Protein AF-A0A967CUQ6-F1 (afdb_monomer_lite)

Sequence (267 aa):
LGRLGQHDRALVVLERAARLKPGDAAIAHNKGRTLEALGRADEAERAYDEALAIDHRMLPCLTARAPALPRWQGEEPLSGRLLLYPEQADVESDAARRDTLMLLRGAEGLRARGIDAVLQCAADVADLIDMPTLRRDAPLHGFVAAAPLRSLPHLLGWTLQSLPPPGAPRQTPQPSSRLGWFARTAPPAGKDVVIDPSDVTKCGFVVGDDTAATHVAALLGIPTLLLLPPAADWLWGPARGPSPWYPSLEVIGEEESEKLAAWLGRC

Secondary structure (DSSP, 8-state):
-GGGT-HHHHHHHHHHHHHHSTT-HHHHHHHHHHHHHTT-HHHHHHHHHHHHHH-TTS-TTTTTSS-SSPBP-S-S---SEEEEE--SS-TTSHHHHHHHHHHTTHHHHHHHTT--EEEE--HHHHTT-SS-EE-TTS--TTEEEEEEGGGHHHHHT-BTTBPPPPPPPS--PPP--PEEEESSSPPPTT--EE--GGGGGG-SEEEE-SSHHHHHHHHTT--EEEEE-TT--GGG-S--EE-SS-TTEEEEETT-HHHHHHHHTT-

Radius of gyration: 19.58 Å; chains: 1; bounding box: 60×33×53 Å

Structure (mmCIF, N/CA/C/O backbone):
data_AF-A0A967CUQ6-F1
#
_entry.id   AF-A0A967CUQ6-F1
#
loop_
_atom_site.group_PDB
_atom_site.id
_atom_site.type_symbol
_atom_site.label_atom_id
_atom_site.label_alt_id
_atom_site.label_comp_id
_atom_site.label_asym_id
_atom_site.label_entity_id
_atom_site.label_seq_id
_atom_site.pdbx_PDB_ins_code
_atom_site.Cartn_x
_atom_site.Cartn_y
_atom_site.Cartn_z
_atom_site.occupancy
_atom_site.B_iso_or_equiv
_atom_site.auth_seq_id
_atom_site.auth_comp_id
_atom_site.auth_asym_id
_atom_site.auth_atom_id
_atom_site.pdbx_PDB_model_num
ATOM 1 N N . LEU A 1 1 ? 24.280 -2.840 14.562 1.00 60.78 1 LEU A N 1
ATOM 2 C CA . LEU A 1 1 ? 24.112 -1.387 14.322 1.00 60.78 1 LEU A CA 1
ATOM 3 C C . LEU A 1 1 ? 22.707 -1.075 13.812 1.00 60.78 1 LEU A C 1
ATOM 5 O O . LEU A 1 1 ? 21.979 -0.438 14.553 1.00 60.78 1 LEU A O 1
ATOM 9 N N . GLY A 1 2 ? 22.268 -1.617 12.665 1.00 51.91 2 GLY A N 1
ATOM 10 C CA . GLY A 1 2 ? 20.887 -1.420 12.179 1.00 51.91 2 GLY A CA 1
ATOM 11 C C . GLY A 1 2 ? 19.790 -1.920 13.135 1.00 51.91 2 GLY A C 1
ATOM 12 O O . GLY A 1 2 ? 18.855 -1.192 13.424 1.00 51.91 2 GLY A O 1
ATOM 13 N N . ARG A 1 3 ? 19.955 -3.107 13.744 1.00 47.69 3 ARG A N 1
ATOM 14 C CA . ARG A 1 3 ? 19.040 -3.625 14.792 1.00 47.69 3 ARG A CA 1
ATOM 15 C C . ARG A 1 3 ? 19.083 -2.856 16.125 1.00 47.69 3 ARG A C 1
ATOM 17 O O . ARG A 1 3 ? 18.341 -3.190 17.034 1.00 47.69 3 ARG A O 1
ATOM 24 N N . LEU A 1 4 ? 19.990 -1.886 16.257 1.00 60.16 4 LEU A N 1
ATOM 25 C CA . LEU A 1 4 ? 20.197 -1.086 17.470 1.00 60.16 4 LEU A CA 1
ATOM 26 C C . LEU A 1 4 ? 19.796 0.386 17.259 1.00 60.16 4 LEU A C 1
ATOM 28 O O . LEU A 1 4 ? 20.215 1.234 18.039 1.00 60.16 4 LEU A O 1
ATOM 32 N N . GLY A 1 5 ? 19.084 0.713 16.171 1.00 63.31 5 GLY A N 1
ATOM 33 C CA . GLY A 1 5 ? 18.678 2.089 15.847 1.00 63.31 5 GLY A CA 1
ATOM 34 C C . GLY A 1 5 ? 19.813 3.014 15.382 1.00 63.31 5 GLY A C 1
ATOM 35 O O . GLY A 1 5 ? 19.597 4.192 15.133 1.00 63.31 5 GLY A O 1
ATOM 36 N N . GLN A 1 6 ? 21.047 2.511 15.257 1.00 79.31 6 GLN A N 1
ATOM 37 C CA . GLN A 1 6 ? 22.223 3.314 14.895 1.00 79.31 6 GLN A CA 1
ATOM 38 C C . GLN A 1 6 ? 22.436 3.318 13.379 1.00 79.31 6 GLN A C 1
ATOM 40 O O . GLN A 1 6 ? 23.432 2.779 12.879 1.00 79.31 6 GLN A O 1
ATOM 45 N N . HIS A 1 7 ? 21.471 3.872 12.649 1.00 78.25 7 HIS A N 1
ATOM 46 C CA . HIS A 1 7 ? 21.402 3.767 11.193 1.00 78.25 7 HIS A CA 1
ATOM 47 C C . HIS A 1 7 ? 22.518 4.552 10.479 1.00 78.25 7 HIS A C 1
ATOM 49 O O . HIS A 1 7 ? 23.154 3.994 9.588 1.00 78.25 7 HIS A O 1
ATOM 55 N N . ASP A 1 8 ? 22.894 5.750 10.942 1.00 82.19 8 ASP A N 1
ATOM 56 C CA . ASP A 1 8 ? 24.000 6.523 10.340 1.00 82.19 8 ASP A CA 1
ATOM 57 C C . ASP A 1 8 ? 25.345 5.788 10.416 1.00 82.19 8 ASP A C 1
ATOM 59 O O . ASP A 1 8 ? 26.083 5.665 9.437 1.00 82.19 8 ASP A O 1
ATOM 63 N N . ARG A 1 9 ? 25.658 5.218 11.587 1.00 85.44 9 ARG A N 1
ATOM 64 C CA . ARG A 1 9 ? 26.886 4.428 11.775 1.00 85.44 9 ARG A CA 1
ATOM 65 C C . ARG A 1 9 ? 26.842 3.127 10.983 1.00 85.44 9 ARG A C 1
ATOM 67 O O . ARG A 1 9 ? 27.878 2.689 10.485 1.00 85.44 9 ARG A O 1
ATOM 74 N N . ALA A 1 10 ? 25.670 2.497 10.884 1.00 84.75 10 ALA A N 1
ATOM 75 C CA . ALA A 1 10 ? 25.489 1.307 10.063 1.00 84.75 10 ALA A CA 1
ATOM 76 C C . ALA A 1 10 ? 25.775 1.612 8.587 1.00 84.75 10 ALA A C 1
ATOM 78 O O . ALA A 1 10 ? 26.477 0.829 7.950 1.00 84.75 10 ALA A O 1
ATOM 79 N N . LEU A 1 11 ? 25.320 2.761 8.079 1.00 92.44 11 LEU A N 1
ATOM 80 C CA . LEU A 1 11 ? 25.529 3.157 6.690 1.00 92.44 11 LEU A CA 1
ATOM 81 C C . LEU A 1 11 ? 27.017 3.335 6.374 1.00 92.44 11 LEU A C 1
ATOM 83 O O . LEU A 1 11 ? 27.508 2.730 5.426 1.00 92.44 11 LEU A O 1
ATOM 87 N N . VAL A 1 12 ? 27.761 4.058 7.216 1.00 92.50 12 VAL A N 1
ATOM 88 C CA . VAL A 1 12 ? 29.216 4.246 7.042 1.00 92.50 12 VAL A CA 1
ATOM 89 C C . VAL A 1 12 ? 29.961 2.905 7.010 1.00 92.50 12 VAL A C 1
ATOM 91 O O . VAL A 1 12 ? 30.877 2.701 6.206 1.00 92.50 12 VAL A O 1
ATOM 94 N N . VAL A 1 13 ? 29.572 1.964 7.877 1.00 93.56 13 VAL A N 1
ATOM 95 C CA . VAL A 1 13 ? 30.166 0.619 7.909 1.00 93.56 13 VAL A CA 1
ATOM 96 C C . VAL A 1 13 ? 29.829 -0.159 6.639 1.00 93.56 13 VAL A C 1
ATOM 98 O O . VAL A 1 13 ? 30.721 -0.784 6.066 1.00 93.56 13 VAL A O 1
ATOM 101 N N . LEU A 1 14 ? 28.581 -0.099 6.177 1.00 89.94 14 LEU A N 1
ATOM 102 C CA . LEU A 1 14 ? 28.126 -0.786 4.969 1.00 89.94 14 LEU A CA 1
ATOM 103 C C . LEU A 1 14 ? 28.769 -0.211 3.702 1.00 89.94 14 LEU A C 1
ATOM 105 O O . LEU A 1 14 ? 29.178 -0.980 2.841 1.00 89.94 14 LEU A O 1
ATOM 109 N N . GLU A 1 15 ? 28.970 1.103 3.609 1.00 93.31 15 GLU A N 1
ATOM 110 C CA . GLU A 1 15 ? 29.708 1.729 2.502 1.00 93.31 15 GLU A CA 1
ATOM 111 C C . GLU A 1 15 ? 31.177 1.305 2.473 1.00 93.31 15 GLU A C 1
ATOM 113 O O . GLU A 1 15 ? 31.742 1.038 1.410 1.00 93.31 15 GLU A O 1
ATOM 118 N N . ARG A 1 16 ? 31.819 1.211 3.643 1.00 94.88 16 ARG A N 1
ATOM 119 C CA . ARG A 1 16 ? 33.179 0.672 3.730 1.00 94.88 16 ARG A CA 1
ATOM 120 C C . ARG A 1 16 ? 33.211 -0.804 3.336 1.00 94.88 16 ARG A C 1
ATOM 122 O O . ARG A 1 16 ? 34.127 -1.204 2.625 1.00 94.88 16 ARG A O 1
ATOM 129 N N . ALA A 1 17 ? 32.232 -1.591 3.774 1.00 90.81 17 ALA A N 1
ATOM 130 C CA . ALA A 1 17 ? 32.127 -3.003 3.432 1.00 90.81 17 ALA A CA 1
ATOM 131 C C . ALA A 1 17 ? 31.915 -3.202 1.921 1.00 90.81 17 ALA A C 1
ATOM 133 O O . ALA A 1 17 ? 32.600 -4.030 1.329 1.00 90.81 17 ALA A O 1
ATOM 134 N N . ALA A 1 18 ? 31.074 -2.380 1.285 1.00 90.50 18 ALA A N 1
ATOM 135 C CA . ALA A 1 18 ? 30.830 -2.407 -0.158 1.00 90.50 18 ALA A CA 1
ATOM 136 C C . ALA A 1 18 ? 32.095 -2.083 -0.970 1.00 90.50 18 ALA A C 1
ATOM 138 O O . ALA A 1 18 ? 32.354 -2.715 -1.987 1.00 90.50 18 ALA A O 1
ATOM 139 N N . ARG A 1 19 ? 32.937 -1.154 -0.489 1.00 93.31 19 ARG A N 1
ATOM 140 C CA . ARG A 1 19 ? 34.249 -0.874 -1.106 1.00 93.31 19 ARG A CA 1
ATOM 141 C C . ARG A 1 19 ? 35.237 -2.036 -0.979 1.00 93.31 19 ARG A C 1
ATOM 143 O O . ARG A 1 19 ? 36.058 -2.227 -1.867 1.00 93.31 19 ARG A O 1
ATOM 150 N N . LEU A 1 20 ? 35.196 -2.772 0.132 1.00 92.62 20 LEU A N 1
ATOM 151 C CA . LEU A 1 20 ? 36.112 -3.889 0.395 1.00 92.62 20 LEU A CA 1
ATOM 152 C C . LEU A 1 20 ? 35.684 -5.181 -0.305 1.00 92.62 20 LEU A C 1
ATOM 154 O O . LEU A 1 20 ? 36.537 -5.981 -0.680 1.00 92.62 20 LEU A O 1
ATOM 158 N N . LYS A 1 21 ? 34.376 -5.388 -0.464 1.00 88.62 21 LYS A N 1
ATOM 159 C CA . LYS A 1 21 ? 33.798 -6.552 -1.129 1.00 88.62 21 LYS A CA 1
ATOM 160 C C . LYS A 1 21 ? 32.718 -6.098 -2.121 1.00 88.62 21 LYS A C 1
ATOM 162 O O . LYS A 1 21 ? 31.527 -6.238 -1.832 1.00 88.62 21 LYS A O 1
ATOM 167 N N . PRO A 1 22 ? 33.124 -5.516 -3.264 1.00 84.38 22 PRO A N 1
ATOM 168 C CA . PRO A 1 22 ? 32.182 -5.150 -4.314 1.00 84.38 22 PRO A CA 1
ATOM 169 C C . PRO A 1 22 ? 31.505 -6.413 -4.857 1.00 84.38 22 PRO A C 1
ATOM 171 O O . PRO A 1 22 ? 32.140 -7.465 -4.950 1.00 84.38 22 PRO A O 1
ATOM 174 N N . GLY A 1 23 ? 30.220 -6.324 -5.205 1.00 80.38 23 GLY A N 1
ATOM 175 C CA . GLY A 1 23 ? 29.473 -7.482 -5.704 1.00 80.38 23 GLY A CA 1
ATOM 176 C C . GLY A 1 23 ? 29.004 -8.456 -4.616 1.00 80.38 23 GLY A C 1
ATOM 177 O O . GLY A 1 23 ? 28.768 -9.622 -4.911 1.00 80.38 23 GLY A O 1
ATOM 178 N N . ASP A 1 24 ? 28.882 -8.018 -3.359 1.00 83.69 24 ASP A N 1
ATOM 179 C CA . ASP A 1 24 ? 28.195 -8.783 -2.312 1.00 83.69 24 ASP A CA 1
ATOM 180 C C . ASP A 1 24 ? 26.769 -8.250 -2.129 1.00 83.69 24 ASP A C 1
ATOM 182 O O . ASP A 1 24 ? 26.545 -7.170 -1.570 1.00 83.69 24 ASP A O 1
ATOM 186 N N . ALA A 1 25 ? 25.794 -9.028 -2.595 1.00 80.81 25 ALA A N 1
ATOM 187 C CA . ALA A 1 25 ? 24.394 -8.637 -2.569 1.00 80.81 25 ALA A CA 1
ATOM 188 C C . ALA A 1 25 ? 23.876 -8.403 -1.136 1.00 80.81 25 ALA A C 1
ATOM 190 O O . ALA A 1 25 ? 22.999 -7.562 -0.931 1.00 80.81 25 ALA A O 1
ATOM 191 N N . ALA A 1 26 ? 24.435 -9.067 -0.114 1.00 82.38 26 ALA A N 1
ATOM 192 C CA . ALA A 1 26 ? 23.980 -8.936 1.273 1.00 82.38 26 ALA A CA 1
ATOM 193 C C . ALA A 1 26 ? 24.357 -7.571 1.835 1.00 82.38 26 ALA A C 1
ATOM 195 O O . ALA A 1 26 ? 23.602 -6.978 2.609 1.00 82.38 26 ALA A O 1
ATOM 196 N N . ILE A 1 27 ? 25.515 -7.054 1.431 1.00 88.25 27 ILE A N 1
ATOM 197 C CA . ILE A 1 27 ? 25.965 -5.715 1.800 1.00 88.25 27 ILE A CA 1
ATOM 198 C C . ILE A 1 27 ? 25.052 -4.666 1.160 1.00 88.25 27 ILE A C 1
ATOM 200 O O . ILE A 1 27 ? 24.574 -3.782 1.872 1.00 88.25 27 ILE A O 1
ATOM 204 N N . ALA A 1 28 ? 24.759 -4.797 -0.135 1.00 85.75 28 ALA A N 1
ATOM 205 C CA . ALA A 1 28 ? 23.870 -3.890 -0.861 1.00 85.75 28 ALA A CA 1
ATOM 206 C C . ALA A 1 28 ? 22.437 -3.901 -0.284 1.00 85.75 28 ALA A C 1
ATOM 208 O O . ALA A 1 28 ? 21.897 -2.850 0.058 1.00 85.75 28 ALA A O 1
ATOM 209 N N . HIS A 1 29 ? 21.872 -5.077 -0.002 1.00 80.31 29 HIS A N 1
ATOM 210 C CA . HIS A 1 29 ? 20.553 -5.203 0.628 1.00 80.31 29 HIS A CA 1
ATOM 211 C C . HIS A 1 29 ? 20.513 -4.591 2.041 1.00 80.31 29 HIS A C 1
ATOM 213 O O . HIS A 1 29 ? 19.593 -3.856 2.399 1.00 80.31 29 HIS A O 1
ATOM 219 N N . ASN A 1 30 ? 21.530 -4.851 2.868 1.00 82.81 30 ASN A N 1
ATOM 220 C CA . ASN A 1 30 ? 21.600 -4.270 4.212 1.00 82.81 30 ASN A CA 1
ATOM 221 C C . ASN A 1 30 ? 21.806 -2.747 4.178 1.00 82.81 30 ASN A C 1
ATOM 223 O O . ASN A 1 30 ? 21.348 -2.047 5.088 1.00 82.81 30 ASN A O 1
ATOM 227 N N . LYS A 1 31 ? 22.477 -2.231 3.142 1.00 85.69 31 LYS A N 1
ATOM 228 C CA . LYS A 1 31 ? 22.590 -0.797 2.865 1.00 85.69 31 LYS A CA 1
ATOM 229 C C . LYS A 1 31 ? 21.225 -0.210 2.513 1.00 85.69 31 LYS A C 1
ATOM 231 O O . LYS A 1 31 ? 20.864 0.787 3.134 1.00 85.69 31 LYS A O 1
ATOM 236 N N . GLY A 1 32 ? 20.448 -0.872 1.652 1.00 80.88 32 GLY A N 1
ATOM 237 C CA . GLY A 1 32 ? 19.060 -0.508 1.343 1.00 80.88 32 GLY A CA 1
ATOM 238 C C . GLY A 1 32 ? 18.216 -0.329 2.604 1.00 80.88 32 GLY A C 1
ATOM 239 O O . GLY A 1 32 ? 17.760 0.775 2.895 1.00 80.88 32 GLY A O 1
ATOM 240 N N . ARG A 1 33 ? 18.166 -1.358 3.459 1.00 75.38 33 ARG A N 1
ATOM 241 C CA . ARG A 1 33 ? 17.429 -1.316 4.741 1.00 75.38 33 ARG A CA 1
ATOM 242 C C . ARG A 1 33 ? 17.864 -0.190 5.670 1.00 75.38 33 ARG A C 1
ATOM 244 O O . ARG A 1 33 ? 17.070 0.351 6.434 1.00 75.38 33 ARG A O 1
ATOM 251 N N . THR A 1 34 ? 19.159 0.112 5.673 1.00 81.12 34 THR A N 1
ATOM 252 C CA . THR A 1 34 ? 19.713 1.167 6.524 1.00 81.12 34 THR A CA 1
ATOM 253 C C . THR A 1 34 ? 19.336 2.552 6.001 1.00 81.12 34 THR A C 1
ATOM 255 O O . THR A 1 34 ? 19.056 3.437 6.802 1.00 81.12 34 THR A O 1
ATOM 258 N N . LEU A 1 35 ? 19.301 2.732 4.681 1.00 79.62 35 LEU A N 1
ATOM 259 C CA . LEU A 1 35 ? 18.888 3.973 4.027 1.00 79.62 35 LEU A CA 1
ATOM 260 C C . LEU A 1 35 ? 17.382 4.226 4.172 1.00 79.62 35 LEU A C 1
ATOM 262 O O . LEU A 1 35 ? 17.002 5.366 4.429 1.00 79.62 35 LEU A O 1
ATOM 266 N N . GLU A 1 36 ? 16.541 3.187 4.117 1.00 70.88 36 GLU A N 1
ATOM 267 C CA . GLU A 1 36 ? 15.102 3.301 4.419 1.00 70.88 36 GLU A CA 1
ATOM 268 C C . GLU A 1 36 ? 14.868 3.832 5.832 1.00 70.88 36 GLU A C 1
ATOM 270 O O . GLU A 1 36 ? 14.121 4.787 6.023 1.00 70.88 36 GLU A O 1
ATOM 275 N N . ALA A 1 37 ? 15.567 3.268 6.821 1.00 69.31 37 ALA A N 1
ATOM 276 C CA . ALA A 1 37 ? 15.456 3.699 8.213 1.00 69.31 37 ALA A CA 1
ATOM 277 C C . ALA A 1 37 ? 15.955 5.139 8.453 1.00 69.31 37 ALA A C 1
ATOM 279 O O . ALA A 1 37 ? 15.633 5.741 9.474 1.00 69.31 37 ALA A O 1
ATOM 280 N N . LEU A 1 38 ? 16.732 5.696 7.518 1.00 78.06 38 LEU A N 1
ATOM 281 C CA . LEU A 1 38 ? 17.170 7.096 7.511 1.00 78.06 38 LEU A CA 1
ATOM 282 C C . LEU A 1 38 ? 16.248 8.009 6.682 1.00 78.06 38 LEU A C 1
ATOM 284 O O . LEU A 1 38 ? 16.545 9.192 6.535 1.00 78.06 38 LEU A O 1
ATOM 288 N N . GLY A 1 39 ? 15.165 7.481 6.102 1.00 65.56 39 GLY A N 1
ATOM 289 C CA . GLY A 1 39 ? 14.264 8.225 5.217 1.00 65.56 39 GLY A CA 1
ATOM 290 C C . GLY A 1 39 ? 14.851 8.542 3.835 1.00 65.56 39 GLY A C 1
ATOM 291 O O . GLY A 1 39 ? 14.316 9.384 3.119 1.00 65.56 39 GLY A O 1
ATOM 292 N N . ARG A 1 40 ? 15.950 7.887 3.437 1.00 76.38 40 ARG A N 1
ATOM 293 C CA . ARG A 1 40 ? 16.652 8.097 2.155 1.00 76.38 40 ARG A CA 1
ATOM 294 C C . ARG A 1 40 ? 16.173 7.093 1.105 1.00 76.38 40 ARG A C 1
ATOM 296 O O . ARG A 1 40 ? 16.945 6.258 0.632 1.00 76.38 40 ARG A O 1
ATOM 303 N N . ALA A 1 41 ? 14.889 7.173 0.763 1.00 58.16 41 ALA A N 1
ATOM 304 C CA . ALA A 1 41 ? 14.192 6.182 -0.062 1.00 58.16 41 ALA A CA 1
ATOM 305 C C . ALA A 1 41 ? 14.841 5.954 -1.445 1.00 58.16 41 ALA A C 1
ATOM 307 O O . ALA A 1 41 ? 15.112 4.814 -1.809 1.00 58.16 41 ALA A O 1
ATOM 308 N N . ASP A 1 42 ? 15.204 7.016 -2.174 1.00 61.12 42 ASP A N 1
ATOM 309 C CA . ASP A 1 42 ? 15.820 6.895 -3.512 1.00 61.12 42 ASP A CA 1
ATOM 310 C C . ASP A 1 42 ? 17.177 6.178 -3.509 1.00 61.12 42 ASP A C 1
ATOM 312 O O . ASP A 1 42 ? 17.617 5.591 -4.500 1.00 61.12 42 ASP A O 1
ATOM 316 N N . GLU A 1 43 ? 17.921 6.284 -2.413 1.00 75.19 43 GLU A N 1
ATOM 317 C CA . GLU A 1 43 ? 19.203 5.598 -2.269 1.00 75.19 43 GLU A CA 1
ATOM 318 C C . GLU A 1 43 ? 19.018 4.166 -1.785 1.00 75.19 43 GLU A C 1
ATOM 320 O O . GLU A 1 43 ? 19.804 3.294 -2.159 1.00 75.19 43 GLU A O 1
ATOM 325 N N . ALA A 1 44 ? 17.985 3.924 -0.977 1.00 70.00 44 ALA A N 1
ATOM 326 C CA . ALA A 1 44 ? 17.626 2.586 -0.551 1.00 70.00 44 ALA A CA 1
ATOM 327 C C . ALA A 1 44 ? 17.235 1.707 -1.740 1.00 70.00 44 ALA A C 1
ATOM 329 O O . ALA A 1 44 ? 17.788 0.619 -1.889 1.00 70.00 44 ALA A O 1
ATOM 330 N N . GLU A 1 45 ? 16.368 2.219 -2.616 1.00 66.44 45 GLU A N 1
ATOM 331 C CA . GLU A 1 45 ? 15.898 1.501 -3.803 1.00 66.44 45 GLU A CA 1
ATOM 332 C C . GLU A 1 45 ? 17.062 1.125 -4.724 1.00 66.44 45 GLU A C 1
ATOM 334 O O . GLU A 1 45 ? 17.216 -0.031 -5.107 1.00 66.44 45 GLU A O 1
ATOM 339 N N . ARG A 1 46 ? 17.985 2.063 -4.973 1.00 76.50 46 ARG A N 1
ATOM 340 C CA . ARG A 1 46 ? 19.206 1.782 -5.747 1.00 76.50 46 ARG A CA 1
ATOM 341 C C . ARG A 1 46 ? 20.079 0.699 -5.114 1.00 76.50 46 ARG A C 1
ATOM 343 O O . ARG A 1 46 ? 20.678 -0.096 -5.832 1.00 76.50 46 ARG A O 1
ATOM 350 N N . ALA A 1 47 ? 20.170 0.659 -3.786 1.00 78.69 47 ALA A N 1
ATOM 351 C CA . ALA A 1 47 ? 20.942 -0.362 -3.084 1.00 78.69 47 ALA A CA 1
ATOM 352 C C . ALA A 1 47 ? 20.256 -1.741 -3.124 1.00 78.69 47 ALA A C 1
ATOM 354 O O . ALA A 1 47 ? 20.936 -2.766 -3.195 1.00 78.69 47 ALA A O 1
ATOM 355 N N . TYR A 1 48 ? 18.923 -1.788 -3.123 1.00 69.06 48 TYR A N 1
ATOM 356 C CA . TYR A 1 48 ? 18.181 -3.025 -3.362 1.00 69.06 48 TYR A CA 1
ATOM 357 C C . TYR A 1 48 ? 18.302 -3.509 -4.807 1.00 69.06 48 TYR A C 1
ATOM 359 O O . TYR A 1 48 ? 18.504 -4.704 -5.027 1.00 69.06 48 TYR A O 1
ATOM 367 N N . ASP A 1 49 ? 18.275 -2.600 -5.777 1.00 70.56 49 ASP A N 1
ATOM 368 C CA . ASP A 1 49 ? 18.507 -2.909 -7.189 1.00 70.56 49 ASP A CA 1
ATOM 369 C C . ASP A 1 49 ? 19.905 -3.466 -7.429 1.00 70.56 49 ASP A C 1
ATOM 371 O O . ASP A 1 49 ? 20.061 -4.468 -8.126 1.00 70.56 49 ASP A O 1
ATOM 375 N N . GLU A 1 50 ? 20.915 -2.869 -6.798 1.00 77.75 50 GLU A N 1
ATOM 376 C CA . GLU A 1 50 ? 22.281 -3.385 -6.806 1.00 77.75 50 GLU A CA 1
ATOM 377 C C . GLU A 1 50 ? 22.330 -4.809 -6.227 1.00 77.75 50 GLU A C 1
ATOM 379 O O . GLU A 1 50 ? 22.914 -5.705 -6.837 1.00 77.75 50 GLU A O 1
ATOM 384 N N . ALA A 1 51 ? 21.663 -5.057 -5.094 1.00 77.00 51 ALA A N 1
ATOM 385 C CA . ALA A 1 51 ? 21.605 -6.387 -4.489 1.00 77.00 51 ALA A CA 1
ATOM 386 C C . ALA A 1 51 ? 20.958 -7.428 -5.418 1.00 77.00 51 ALA A C 1
ATOM 388 O O . ALA A 1 51 ? 21.485 -8.532 -5.571 1.00 77.00 51 ALA A O 1
ATOM 389 N N . LEU A 1 52 ? 19.848 -7.064 -6.063 1.00 65.06 52 LEU A N 1
ATOM 390 C CA . LEU A 1 52 ? 19.126 -7.905 -7.019 1.00 65.06 52 LEU A CA 1
ATOM 391 C C . LEU A 1 52 ? 19.939 -8.180 -8.291 1.00 65.06 52 LEU A C 1
ATOM 393 O O . LEU A 1 52 ? 19.899 -9.297 -8.807 1.00 65.06 52 LEU A O 1
ATOM 397 N N . ALA A 1 53 ? 20.681 -7.188 -8.787 1.00 71.44 53 ALA A N 1
ATOM 398 C CA . ALA A 1 53 ? 21.538 -7.330 -9.961 1.00 71.44 53 ALA A CA 1
ATOM 399 C C . ALA A 1 53 ? 22.737 -8.257 -9.701 1.00 71.44 53 ALA A C 1
ATOM 401 O O . ALA A 1 53 ? 23.158 -8.987 -10.597 1.00 71.44 53 ALA A O 1
ATOM 402 N N . ILE A 1 54 ? 23.276 -8.238 -8.478 1.00 75.62 54 ILE A N 1
ATOM 403 C CA . ILE A 1 54 ? 24.411 -9.071 -8.064 1.00 75.62 54 ILE A CA 1
ATOM 404 C C . ILE A 1 54 ? 23.985 -10.525 -7.850 1.00 75.62 54 ILE A C 1
ATOM 406 O O . ILE A 1 54 ? 24.616 -11.442 -8.377 1.00 75.62 54 ILE A O 1
ATOM 410 N N . ASP A 1 55 ? 22.940 -10.751 -7.056 1.00 67.50 55 ASP A N 1
ATOM 411 C CA . ASP A 1 55 ? 22.439 -12.093 -6.785 1.00 67.50 55 ASP A CA 1
ATOM 412 C C . ASP A 1 55 ? 20.911 -12.104 -6.739 1.00 67.50 55 ASP A C 1
ATOM 414 O O . ASP A 1 55 ? 20.270 -11.931 -5.699 1.00 67.50 55 ASP A O 1
ATOM 418 N N . HIS A 1 56 ? 20.336 -12.418 -7.898 1.00 58.69 56 HIS A N 1
ATOM 419 C CA . HIS A 1 56 ? 18.911 -12.669 -8.084 1.00 58.69 56 HIS A CA 1
ATOM 420 C C . HIS A 1 56 ? 18.352 -13.790 -7.180 1.00 58.69 56 HIS A C 1
ATOM 422 O O . HIS A 1 56 ? 17.143 -13.967 -7.110 1.00 58.69 56 HIS A O 1
ATOM 428 N N . ARG A 1 57 ? 19.169 -14.589 -6.483 1.00 48.97 57 ARG A N 1
ATOM 429 C CA . ARG A 1 57 ? 18.718 -15.664 -5.575 1.00 48.97 57 ARG A CA 1
ATOM 430 C C . ARG A 1 57 ? 18.802 -15.294 -4.101 1.00 48.97 57 ARG A C 1
ATOM 432 O O . ARG A 1 57 ? 18.222 -15.996 -3.275 1.00 48.97 57 ARG A O 1
ATOM 439 N N . MET A 1 58 ? 19.480 -14.202 -3.755 1.00 54.56 58 MET A N 1
ATOM 440 C CA . MET A 1 58 ? 19.760 -13.840 -2.362 1.00 54.56 58 MET A CA 1
ATOM 441 C C . MET A 1 58 ? 18.526 -13.343 -1.584 1.00 54.56 58 MET A C 1
ATOM 443 O O . MET A 1 58 ? 18.566 -13.157 -0.368 1.00 54.56 58 MET A O 1
ATOM 447 N N . LEU A 1 59 ? 17.401 -13.199 -2.281 1.00 52.94 59 LEU A N 1
ATOM 448 C CA . LEU A 1 59 ? 16.066 -12.968 -1.747 1.00 52.94 59 LEU A CA 1
ATOM 449 C C . LEU A 1 59 ? 15.162 -14.143 -2.145 1.00 52.94 59 LEU A C 1
ATOM 451 O O . LEU A 1 59 ? 14.343 -13.978 -3.050 1.00 52.94 59 LEU A O 1
ATOM 455 N N . PRO A 1 60 ? 15.257 -15.328 -1.513 1.00 43.16 60 PRO A N 1
ATOM 456 C CA . PRO A 1 60 ? 14.474 -16.496 -1.932 1.00 43.16 60 PRO A CA 1
ATOM 457 C C . PRO A 1 60 ? 12.953 -16.244 -2.008 1.00 43.16 60 PRO A C 1
ATOM 459 O O . PRO A 1 60 ? 12.243 -16.969 -2.696 1.00 43.16 60 PRO A O 1
ATOM 462 N N . CYS A 1 61 ? 12.450 -15.193 -1.346 1.00 42.44 61 CYS A N 1
ATOM 463 C CA . CYS A 1 61 ? 11.047 -14.781 -1.373 1.00 42.44 61 CYS A CA 1
ATOM 464 C C . CYS A 1 61 ? 1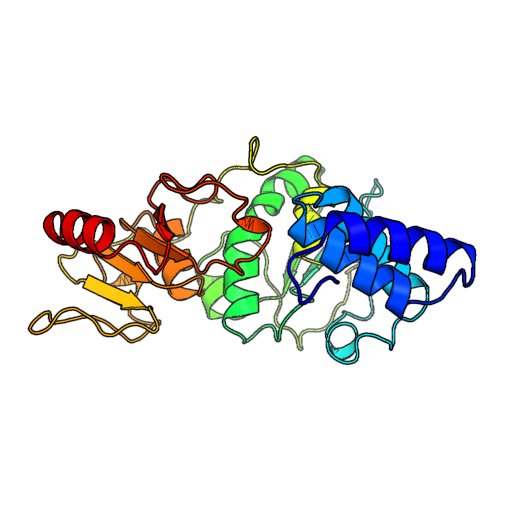0.684 -13.753 -2.466 1.00 42.44 61 CYS A C 1
ATOM 466 O O . CYS A 1 61 ? 9.524 -13.732 -2.871 1.00 42.44 61 CYS A O 1
ATOM 468 N N . LEU A 1 62 ? 11.617 -12.904 -2.931 1.00 46.66 62 LEU A N 1
ATOM 469 C CA . LEU A 1 62 ? 11.305 -11.822 -3.888 1.00 46.66 62 LEU A CA 1
ATOM 470 C C . LEU A 1 62 ? 11.407 -12.295 -5.345 1.00 46.66 62 LEU A C 1
ATOM 472 O O . LEU A 1 62 ? 10.543 -11.975 -6.157 1.00 46.66 62 LEU A O 1
ATOM 476 N N . THR A 1 63 ? 12.397 -13.122 -5.697 1.00 46.88 63 THR A N 1
ATOM 477 C CA . THR A 1 63 ? 12.563 -13.591 -7.089 1.00 46.88 63 THR A CA 1
ATOM 478 C C . THR A 1 63 ? 11.724 -14.805 -7.457 1.00 46.88 63 THR A C 1
ATOM 480 O O . THR A 1 63 ? 11.382 -14.956 -8.624 1.00 46.88 63 THR A O 1
ATOM 483 N N . ALA A 1 64 ? 11.257 -15.598 -6.486 1.00 50.12 64 ALA A N 1
ATOM 484 C CA . ALA A 1 64 ? 10.202 -16.592 -6.726 1.00 50.12 64 ALA A CA 1
ATOM 485 C C . ALA A 1 64 ? 8.853 -15.952 -7.128 1.00 50.12 64 ALA A C 1
ATOM 487 O O . ALA A 1 64 ? 7.933 -16.641 -7.574 1.00 50.12 64 ALA A O 1
ATOM 488 N N . ARG A 1 65 ? 8.715 -14.636 -6.929 1.00 59.91 65 ARG A N 1
ATOM 489 C CA . ARG A 1 65 ? 7.519 -13.850 -7.252 1.00 59.91 65 ARG A CA 1
ATOM 490 C C . ARG A 1 65 ? 7.728 -12.902 -8.427 1.00 59.91 65 ARG A C 1
ATOM 492 O O . ARG A 1 65 ? 6.748 -12.369 -8.935 1.00 59.91 65 ARG A O 1
ATOM 499 N N . ALA A 1 66 ? 8.971 -12.720 -8.873 1.00 74.06 66 ALA A N 1
ATOM 500 C CA . ALA A 1 66 ? 9.260 -11.908 -10.039 1.00 74.06 66 ALA A CA 1
ATOM 501 C C . ALA A 1 66 ? 8.733 -12.605 -11.307 1.00 74.06 66 ALA A C 1
ATOM 503 O O . ALA A 1 66 ? 8.962 -13.805 -11.494 1.00 74.06 66 ALA A O 1
ATOM 504 N N . PRO A 1 67 ? 8.031 -11.880 -12.189 1.00 82.75 67 PRO A N 1
ATOM 505 C CA . PRO A 1 67 ? 7.622 -12.413 -13.475 1.00 82.75 67 PRO A CA 1
ATOM 506 C C . PRO A 1 67 ? 8.856 -12.696 -14.338 1.00 82.75 67 PRO A C 1
ATOM 508 O O . PRO A 1 67 ? 9.874 -12.012 -14.240 1.00 82.75 67 PRO A O 1
ATOM 511 N N . ALA A 1 68 ? 8.751 -13.678 -15.232 1.00 84.81 68 ALA A N 1
ATOM 512 C CA . ALA A 1 68 ? 9.785 -13.978 -16.221 1.00 84.81 68 ALA A CA 1
ATOM 513 C C . ALA A 1 68 ? 9.778 -12.942 -17.366 1.00 84.81 68 ALA A C 1
ATOM 515 O O . ALA A 1 68 ? 9.542 -13.277 -18.525 1.00 84.81 68 ALA A O 1
ATOM 516 N N . LEU A 1 69 ? 9.987 -11.672 -17.021 1.00 87.31 69 LEU A N 1
ATOM 517 C CA . LEU A 1 69 ? 10.018 -10.518 -17.916 1.00 87.31 69 LEU A CA 1
ATOM 518 C C . LEU A 1 69 ? 11.245 -9.651 -17.595 1.00 87.31 69 LEU A C 1
ATOM 520 O O . LEU A 1 69 ? 11.675 -9.615 -16.439 1.00 87.31 69 LEU A O 1
ATOM 524 N N . PRO A 1 70 ? 11.808 -8.929 -18.581 1.00 90.88 70 PRO A N 1
ATOM 525 C CA . PRO A 1 70 ? 12.805 -7.897 -18.315 1.00 90.88 70 PRO A CA 1
ATOM 526 C C . PRO A 1 70 ? 12.281 -6.869 -17.307 1.00 90.88 70 PRO A C 1
ATOM 528 O O . PRO A 1 70 ? 11.102 -6.517 -17.341 1.00 90.88 70 PRO A O 1
ATOM 531 N N . ARG A 1 71 ? 13.147 -6.369 -16.422 1.00 89.94 71 ARG A N 1
ATOM 532 C CA . ARG A 1 71 ? 12.770 -5.305 -15.487 1.00 89.94 71 ARG A CA 1
ATOM 533 C C . ARG A 1 71 ? 12.798 -3.956 -16.200 1.00 89.94 71 ARG A C 1
ATOM 535 O O . ARG A 1 71 ? 13.828 -3.602 -16.763 1.00 89.94 71 ARG A O 1
ATOM 542 N N . TRP A 1 72 ? 11.693 -3.224 -16.135 1.00 93.12 72 TRP A N 1
ATOM 543 C CA . TRP A 1 72 ? 11.607 -1.845 -16.603 1.00 93.12 72 TRP A CA 1
ATOM 544 C C . TRP A 1 72 ? 12.175 -0.903 -15.545 1.00 93.12 72 TRP A C 1
ATOM 546 O O . TRP A 1 72 ? 11.747 -0.953 -14.391 1.00 93.12 72 TRP A O 1
ATOM 556 N N . GLN A 1 73 ? 13.113 -0.047 -15.942 1.00 89.56 73 GLN A N 1
ATOM 557 C CA . GLN A 1 73 ? 13.824 0.889 -15.066 1.00 89.56 73 GLN A CA 1
ATOM 558 C C . GLN A 1 73 ? 13.532 2.354 -15.424 1.00 89.56 73 GLN A C 1
ATOM 560 O O . GLN A 1 73 ? 14.283 3.255 -15.053 1.00 89.56 73 GLN A O 1
ATOM 565 N N . GLY A 1 74 ? 12.410 2.610 -16.103 1.00 90.31 74 GLY A N 1
ATOM 566 C CA . GLY A 1 74 ? 11.986 3.959 -16.479 1.00 90.31 74 GLY A CA 1
ATOM 567 C C . GLY A 1 74 ? 12.408 4.367 -17.888 1.00 90.31 74 GLY A C 1
ATOM 568 O O . GLY A 1 74 ? 12.164 5.505 -18.281 1.00 90.31 74 GLY A O 1
ATOM 569 N N . GLU A 1 75 ? 13.043 3.473 -18.650 1.00 89.38 75 GLU A N 1
ATOM 570 C CA . GLU A 1 75 ? 13.439 3.741 -20.027 1.00 89.38 75 GLU A CA 1
ATOM 571 C C . GLU A 1 75 ? 12.232 3.959 -20.953 1.00 89.38 75 GLU A C 1
ATOM 573 O O . GLU A 1 75 ? 11.225 3.248 -20.893 1.00 89.38 75 GLU A O 1
ATOM 578 N N . GLU A 1 76 ? 12.361 4.941 -21.845 1.00 83.81 76 GLU A N 1
ATOM 579 C CA . GLU A 1 76 ? 11.373 5.291 -22.864 1.00 83.81 76 GLU A CA 1
ATOM 580 C C . GLU A 1 76 ? 12.050 5.347 -24.249 1.00 83.81 76 GLU A C 1
ATOM 582 O O . GLU A 1 76 ? 13.215 5.750 -24.343 1.00 83.81 76 GLU A O 1
ATOM 587 N N . PRO A 1 77 ? 11.353 4.969 -25.340 1.00 86.38 77 PRO A N 1
ATOM 588 C CA . PRO A 1 77 ? 9.953 4.537 -25.393 1.00 86.38 77 PRO A CA 1
ATOM 589 C C . PRO A 1 77 ? 9.760 3.050 -25.041 1.00 86.38 77 PRO A C 1
ATOM 591 O O . PRO A 1 77 ? 10.557 2.199 -25.434 1.00 86.38 77 PRO A O 1
ATOM 594 N N . LEU A 1 78 ? 8.643 2.715 -24.386 1.00 89.31 78 LEU A N 1
ATOM 595 C CA . LEU A 1 78 ? 8.236 1.326 -24.150 1.00 89.31 78 LEU A CA 1
ATOM 596 C C . LEU A 1 78 ? 7.275 0.856 -25.254 1.00 89.31 78 LEU A C 1
ATOM 598 O O . LEU A 1 78 ? 6.140 1.312 -25.342 1.00 89.31 78 LEU A O 1
ATOM 602 N N . SER A 1 79 ? 7.723 -0.066 -26.108 1.00 85.62 79 SER A N 1
ATOM 603 C CA . SER A 1 79 ? 6.941 -0.560 -27.258 1.00 85.62 79 SER A CA 1
ATOM 604 C C . SER A 1 79 ? 6.154 -1.836 -26.928 1.00 85.62 79 SER A C 1
ATOM 606 O O . SER A 1 79 ? 6.359 -2.879 -27.546 1.00 85.62 79 SER A O 1
ATOM 608 N N . GLY A 1 80 ? 5.280 -1.777 -25.922 1.00 89.44 80 GLY A N 1
ATOM 609 C CA . GLY A 1 80 ? 4.429 -2.898 -25.512 1.00 89.44 80 GLY A CA 1
ATOM 610 C C . GLY A 1 80 ? 3.876 -2.741 -24.098 1.00 89.44 80 GLY A C 1
ATOM 611 O O . GLY A 1 80 ? 4.004 -1.677 -23.494 1.00 89.44 80 GLY A O 1
ATOM 612 N N . ARG A 1 81 ? 3.269 -3.810 -23.565 1.00 95.88 81 ARG A N 1
ATOM 613 C CA . ARG A 1 81 ? 2.649 -3.769 -22.235 1.00 95.88 81 ARG A CA 1
ATOM 614 C C . ARG A 1 81 ? 3.666 -3.898 -21.111 1.00 95.88 81 ARG A C 1
ATOM 616 O O . ARG A 1 81 ? 4.557 -4.752 -21.171 1.00 95.88 81 ARG A O 1
ATOM 623 N N . LEU A 1 82 ? 3.471 -3.101 -20.067 1.00 97.19 82 LEU A N 1
ATOM 624 C CA . LEU A 1 82 ? 4.208 -3.169 -18.811 1.00 97.19 82 LEU A CA 1
ATOM 625 C C . LEU A 1 82 ? 3.397 -3.942 -17.771 1.00 97.19 82 LEU A C 1
ATOM 627 O O . LEU A 1 82 ? 2.234 -3.624 -17.528 1.00 97.19 82 LEU A O 1
ATOM 631 N N . LEU A 1 83 ? 4.006 -4.932 -17.124 1.00 96.38 83 LEU A N 1
ATOM 632 C CA . LEU A 1 83 ? 3.399 -5.598 -15.973 1.00 96.38 83 LEU A CA 1
ATOM 633 C C . LEU A 1 83 ? 3.824 -4.899 -14.679 1.00 96.38 83 LEU A C 1
ATOM 635 O O . LEU A 1 83 ? 5.009 -4.862 -14.368 1.00 96.38 83 LEU A O 1
ATOM 639 N N . LEU A 1 84 ? 2.880 -4.403 -13.889 1.00 95.06 84 LEU A N 1
ATOM 640 C CA . LEU A 1 84 ? 3.134 -3.997 -12.506 1.00 95.06 84 LEU A CA 1
ATOM 641 C C . LEU A 1 84 ? 2.889 -5.197 -11.594 1.00 95.06 84 LEU A C 1
ATOM 643 O O . LEU A 1 84 ? 1.883 -5.883 -11.770 1.00 95.06 84 LEU A O 1
ATOM 647 N N . TYR A 1 85 ? 3.763 -5.468 -10.628 1.00 92.19 85 TYR A N 1
ATOM 648 C CA . TYR A 1 85 ? 3.579 -6.607 -9.723 1.00 92.19 85 TYR A CA 1
ATOM 649 C C . TYR A 1 85 ? 4.050 -6.308 -8.291 1.00 92.19 85 TYR A C 1
ATOM 651 O O . TYR A 1 85 ? 5.029 -5.581 -8.115 1.00 92.19 85 TYR A O 1
ATOM 659 N N . PRO A 1 86 ? 3.380 -6.859 -7.259 1.00 88.50 86 PRO A N 1
ATOM 660 C CA . PRO A 1 86 ? 3.838 -6.772 -5.878 1.00 88.50 86 PRO A CA 1
ATOM 661 C C . PRO A 1 86 ? 4.992 -7.749 -5.656 1.00 88.50 86 PRO A C 1
ATOM 663 O O . PRO A 1 86 ? 4.807 -8.965 -5.618 1.00 88.50 86 PRO A O 1
ATOM 666 N N . GLU A 1 87 ? 6.201 -7.228 -5.499 1.00 84.38 87 GLU A N 1
ATOM 667 C CA . GLU A 1 87 ? 7.399 -8.050 -5.361 1.00 84.38 87 GLU A CA 1
ATOM 668 C C . GLU A 1 87 ? 7.637 -8.527 -3.918 1.00 84.38 87 GLU A C 1
ATOM 670 O O . GLU A 1 87 ? 8.153 -9.627 -3.714 1.00 84.38 87 GLU A O 1
ATOM 675 N N . GLN A 1 88 ? 7.213 -7.747 -2.913 1.00 73.19 88 GLN A N 1
ATOM 676 C CA . GLN A 1 88 ? 7.515 -8.000 -1.492 1.00 73.19 88 GLN A CA 1
ATOM 677 C C . GLN A 1 88 ? 6.772 -9.192 -0.888 1.00 73.19 88 GLN A C 1
ATOM 679 O O . GLN A 1 88 ? 7.282 -9.893 -0.008 1.00 73.19 88 GLN A O 1
ATOM 684 N N . ALA A 1 89 ? 5.549 -9.436 -1.345 1.00 71.94 89 ALA A N 1
ATOM 685 C CA . ALA A 1 89 ? 4.626 -10.354 -0.700 1.00 71.94 89 ALA A CA 1
ATOM 686 C C . ALA A 1 89 ? 3.870 -11.192 -1.733 1.00 71.94 89 ALA A C 1
ATOM 688 O O . ALA A 1 89 ? 3.914 -10.924 -2.930 1.00 71.94 89 ALA A O 1
ATOM 689 N N . ASP A 1 90 ? 3.218 -12.262 -1.279 1.00 77.44 90 ASP A N 1
ATOM 690 C CA . ASP A 1 90 ? 2.343 -13.022 -2.168 1.00 77.44 90 ASP A CA 1
ATOM 691 C C . ASP A 1 90 ? 1.215 -12.109 -2.659 1.00 77.44 90 ASP A C 1
ATOM 693 O O . ASP A 1 90 ? 0.707 -11.324 -1.862 1.00 77.44 90 ASP A O 1
ATOM 697 N N . VAL A 1 91 ? 0.820 -12.196 -3.931 1.00 80.00 91 VAL A N 1
ATOM 698 C CA . VAL A 1 91 ? -0.237 -11.338 -4.496 1.00 80.00 91 VAL A CA 1
ATOM 699 C C . VAL A 1 91 ? -1.540 -11.422 -3.689 1.00 80.00 91 VAL A C 1
ATOM 701 O O . VAL A 1 91 ? -2.259 -10.434 -3.578 1.00 80.00 91 VAL A O 1
ATOM 704 N N . GLU A 1 92 ? -1.796 -12.579 -3.067 1.00 82.06 92 GLU A N 1
ATOM 705 C CA . GLU A 1 92 ? -2.960 -12.847 -2.222 1.00 82.06 92 GLU A CA 1
ATOM 706 C C . GLU A 1 92 ? -2.723 -12.526 -0.740 1.00 82.06 92 GLU A C 1
ATOM 708 O O . GLU A 1 92 ? -3.535 -12.884 0.112 1.00 82.06 92 GLU A O 1
ATOM 713 N N . SER A 1 93 ? -1.638 -11.846 -0.385 1.00 83.44 93 SER A N 1
ATOM 714 C CA . SER A 1 93 ? -1.383 -11.408 0.989 1.00 83.44 93 SER A CA 1
ATOM 715 C C . SER A 1 93 ? -1.955 -10.017 1.267 1.00 83.44 93 SER A C 1
ATOM 717 O O . SER A 1 93 ? -2.112 -9.196 0.365 1.00 83.44 93 SER A O 1
ATOM 719 N N . ASP A 1 94 ? -2.232 -9.729 2.538 1.00 85.31 94 ASP A N 1
ATOM 720 C CA . ASP A 1 94 ? -2.662 -8.398 2.983 1.00 85.31 94 ASP A CA 1
ATOM 721 C C . ASP A 1 94 ? -1.631 -7.308 2.627 1.00 85.31 94 ASP A C 1
ATOM 723 O O . ASP A 1 94 ? -1.985 -6.267 2.077 1.00 85.31 94 ASP A O 1
ATOM 727 N N . ALA A 1 95 ? -0.339 -7.597 2.815 1.00 84.38 95 ALA A N 1
ATOM 728 C CA . ALA A 1 95 ? 0.745 -6.669 2.496 1.00 84.38 95 ALA A CA 1
ATOM 729 C C . ALA A 1 95 ? 0.790 -6.293 1.003 1.00 84.38 95 ALA A C 1
ATOM 731 O O . ALA A 1 95 ? 0.952 -5.120 0.674 1.00 84.38 95 ALA A O 1
ATOM 732 N N . ALA A 1 96 ? 0.599 -7.258 0.094 1.00 87.25 96 ALA A N 1
ATOM 733 C CA . ALA A 1 96 ? 0.558 -6.976 -1.342 1.00 87.25 96 ALA A CA 1
ATOM 734 C C . ALA A 1 96 ? -0.658 -6.124 -1.727 1.00 87.25 96 ALA A C 1
ATOM 736 O O . ALA A 1 96 ? -0.531 -5.202 -2.535 1.00 87.25 96 ALA A O 1
ATOM 737 N N . ARG A 1 97 ? -1.829 -6.400 -1.138 1.00 92.56 97 ARG A N 1
ATOM 738 C CA . ARG A 1 97 ? -3.040 -5.594 -1.356 1.00 92.56 97 ARG A CA 1
ATOM 739 C C . ARG A 1 97 ? -2.840 -4.159 -0.887 1.00 92.56 97 ARG A C 1
ATOM 741 O O . ARG A 1 97 ? -3.104 -3.233 -1.647 1.00 92.56 97 ARG A O 1
ATOM 748 N N . ARG A 1 98 ? -2.320 -3.979 0.328 1.00 92.56 98 ARG A N 1
ATOM 749 C CA . ARG A 1 98 ? -1.977 -2.669 0.889 1.00 92.56 98 ARG A CA 1
ATOM 750 C C . ARG A 1 98 ? -1.027 -1.900 -0.029 1.00 92.56 98 ARG A C 1
ATOM 752 O O . ARG A 1 98 ? -1.350 -0.787 -0.438 1.00 92.56 98 ARG A O 1
ATOM 759 N N . ASP A 1 99 ? 0.108 -2.500 -0.385 1.00 90.94 99 ASP A N 1
ATOM 760 C CA . ASP A 1 99 ? 1.114 -1.866 -1.244 1.00 90.94 99 ASP A CA 1
ATOM 761 C C . ASP A 1 99 ? 0.507 -1.458 -2.591 1.00 90.94 99 ASP A C 1
ATOM 763 O O . ASP A 1 99 ? 0.724 -0.345 -3.067 1.00 90.94 99 AS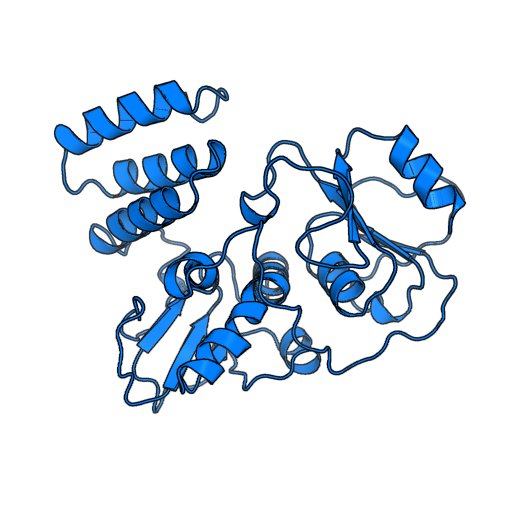P A O 1
ATOM 767 N N . THR A 1 100 ? -0.331 -2.322 -3.168 1.00 92.25 100 THR A N 1
ATOM 768 C CA . THR A 1 100 ? -1.065 -2.030 -4.403 1.00 92.25 100 THR A CA 1
ATOM 769 C C . THR A 1 100 ? -1.960 -0.800 -4.247 1.00 92.25 100 THR A C 1
ATOM 771 O O . THR A 1 100 ? -1.877 0.120 -5.057 1.00 92.25 100 THR A O 1
ATOM 774 N N . LEU A 1 101 ? -2.772 -0.731 -3.190 1.00 91.81 101 LEU A N 1
ATOM 775 C CA . LEU A 1 101 ? -3.682 0.395 -2.935 1.00 91.81 101 LEU A CA 1
ATOM 776 C C . LEU A 1 101 ? -2.944 1.725 -2.709 1.00 91.81 101 LEU A C 1
ATOM 778 O O . LEU A 1 101 ? -3.492 2.790 -3.001 1.00 91.81 101 LEU A O 1
ATOM 782 N N . MET A 1 102 ? -1.720 1.687 -2.182 1.00 92.25 102 MET A N 1
ATOM 783 C CA . MET A 1 102 ? -0.889 2.882 -2.007 1.00 92.25 102 MET A CA 1
ATOM 784 C C . MET A 1 102 ? -0.219 3.310 -3.316 1.00 92.25 102 MET A C 1
ATOM 786 O O . MET A 1 102 ? -0.264 4.483 -3.689 1.00 92.25 102 MET A O 1
ATOM 790 N N . LEU A 1 103 ? 0.404 2.363 -4.019 1.00 91.75 103 LEU A N 1
ATOM 791 C CA . LEU A 1 103 ? 1.381 2.644 -5.075 1.00 91.75 103 LEU A CA 1
ATOM 792 C C . LEU A 1 103 ? 0.767 2.720 -6.474 1.00 91.75 103 LEU A C 1
ATOM 794 O O . LEU A 1 103 ? 1.348 3.338 -7.367 1.00 91.75 103 LEU A O 1
ATOM 798 N N . LEU A 1 104 ? -0.448 2.193 -6.657 1.00 87.56 104 LEU A N 1
ATOM 799 C CA . LEU A 1 104 ? -1.190 2.271 -7.918 1.00 87.56 104 LEU A CA 1
ATOM 800 C C . LEU A 1 104 ? -1.468 3.708 -8.380 1.00 87.56 104 LEU A C 1
ATOM 802 O O . LEU A 1 104 ? -1.768 3.935 -9.545 1.00 87.56 104 LEU A O 1
ATOM 806 N N . ARG A 1 105 ? -1.307 4.708 -7.515 1.00 87.94 105 ARG A N 1
ATOM 807 C CA . ARG A 1 105 ? -1.377 6.133 -7.884 1.00 87.94 105 ARG A CA 1
ATOM 808 C C . ARG A 1 105 ? -0.390 6.521 -8.984 1.00 87.94 105 ARG A C 1
ATOM 810 O O . ARG A 1 105 ? -0.661 7.429 -9.763 1.00 87.94 105 ARG A O 1
ATOM 817 N N . GLY A 1 106 ? 0.712 5.780 -9.112 1.00 85.56 106 GLY A N 1
ATOM 818 C CA . GLY A 1 106 ? 1.633 5.903 -10.241 1.00 85.56 106 GLY A CA 1
ATOM 819 C C . GLY A 1 106 ? 1.011 5.560 -11.605 1.00 85.56 106 GLY A C 1
ATOM 820 O O . GLY A 1 106 ? 1.572 5.931 -12.634 1.00 85.56 106 GLY A O 1
ATOM 821 N N . ALA A 1 107 ? -0.155 4.903 -11.652 1.00 86.94 107 ALA A N 1
ATOM 822 C CA . ALA A 1 107 ? -0.834 4.524 -12.892 1.00 86.94 107 ALA A CA 1
ATOM 823 C C . ALA A 1 107 ? -1.163 5.722 -13.788 1.00 86.94 107 ALA A C 1
ATOM 825 O O . ALA A 1 107 ? -1.021 5.622 -15.004 1.00 86.94 107 ALA A O 1
ATOM 826 N N . GLU A 1 108 ? -1.576 6.859 -13.221 1.00 85.12 108 GLU A N 1
ATOM 827 C CA . GLU A 1 108 ? -1.813 8.069 -14.017 1.00 85.12 108 GLU A CA 1
ATOM 828 C C . GLU A 1 108 ? -0.516 8.607 -14.625 1.00 85.12 108 GLU A C 1
ATOM 830 O O . GLU A 1 108 ? -0.505 8.987 -15.793 1.00 85.12 108 GLU A O 1
ATOM 835 N N . GLY A 1 109 ? 0.592 8.555 -13.879 1.00 88.62 109 GLY A N 1
ATOM 836 C CA . GLY A 1 109 ? 1.917 8.916 -14.387 1.00 88.62 109 GLY A CA 1
ATOM 837 C C . GLY A 1 109 ? 2.371 8.021 -15.543 1.00 88.62 109 GLY A C 1
ATOM 838 O O . GLY A 1 109 ? 2.898 8.519 -16.535 1.00 88.62 109 GLY A O 1
ATOM 839 N N . LEU A 1 110 ? 2.104 6.714 -15.462 1.00 91.56 110 LEU A N 1
ATOM 840 C CA . LEU A 1 110 ? 2.362 5.769 -16.556 1.00 91.56 110 LEU A CA 1
ATOM 841 C C . LEU A 1 110 ? 1.496 6.085 -17.784 1.00 91.56 110 LEU A C 1
ATOM 843 O O . LEU A 1 110 ? 2.015 6.183 -18.896 1.00 91.56 110 LEU A O 1
ATOM 847 N N . ARG A 1 111 ? 0.195 6.331 -17.592 1.00 89.75 111 ARG A N 1
ATOM 848 C CA . ARG A 1 111 ? -0.723 6.709 -18.681 1.00 89.75 111 ARG A CA 1
ATOM 849 C C . ARG A 1 111 ? -0.330 8.023 -19.346 1.00 89.75 111 ARG A C 1
ATOM 851 O O . ARG A 1 111 ? -0.380 8.114 -20.568 1.00 89.75 111 ARG A O 1
ATOM 858 N N . ALA A 1 112 ? 0.095 9.019 -18.569 1.00 89.31 112 ALA A N 1
ATOM 859 C CA . ALA A 1 112 ? 0.565 10.304 -19.084 1.00 89.31 112 ALA A CA 1
ATOM 860 C C . ALA A 1 112 ? 1.821 10.163 -19.962 1.00 89.31 112 ALA A C 1
ATOM 862 O O . ALA A 1 112 ? 2.008 10.943 -20.893 1.00 89.31 112 ALA A O 1
ATOM 863 N N . ARG A 1 113 ? 2.645 9.139 -19.708 1.00 90.75 113 ARG A N 1
ATOM 864 C CA . ARG A 1 113 ? 3.798 8.748 -20.538 1.00 90.75 113 ARG A CA 1
ATOM 865 C C . ARG A 1 113 ? 3.423 7.823 -21.707 1.00 90.75 113 ARG A C 1
ATOM 867 O O . ARG A 1 113 ? 4.298 7.349 -22.421 1.00 90.75 113 ARG A O 1
ATOM 874 N N . GLY A 1 114 ? 2.133 7.539 -21.908 1.00 92.31 114 GLY A N 1
ATOM 875 C CA . GLY A 1 114 ? 1.649 6.637 -22.956 1.00 92.31 114 GLY A CA 1
ATOM 876 C C . GLY A 1 114 ? 1.960 5.157 -22.708 1.00 92.31 114 GLY A C 1
ATOM 877 O O . GLY A 1 114 ? 1.922 4.366 -23.649 1.00 92.31 114 GLY A O 1
ATOM 878 N N . ILE A 1 115 ? 2.276 4.771 -21.468 1.00 94.12 115 ILE A N 1
ATOM 879 C CA . ILE A 1 115 ? 2.617 3.393 -21.107 1.00 94.12 115 ILE A CA 1
ATOM 880 C C . ILE A 1 115 ? 1.334 2.596 -20.842 1.00 94.12 115 ILE A C 1
ATOM 882 O O . ILE A 1 115 ? 0.563 2.914 -19.934 1.00 94.12 115 ILE A O 1
ATOM 886 N N . ASP A 1 116 ? 1.136 1.522 -21.611 1.00 94.38 116 ASP A N 1
ATOM 887 C CA . ASP A 1 116 ? 0.068 0.542 -21.389 1.00 94.38 116 ASP A CA 1
ATOM 888 C C . ASP A 1 116 ? 0.468 -0.420 -20.261 1.00 94.38 116 ASP A C 1
ATOM 890 O O . ASP A 1 116 ? 1.167 -1.415 -20.472 1.00 94.38 116 ASP A O 1
ATOM 894 N N . ALA A 1 117 ? 0.080 -0.074 -19.035 1.00 95.06 117 ALA A N 1
ATOM 895 C CA . ALA A 1 117 ? 0.382 -0.851 -17.842 1.00 95.06 117 ALA A CA 1
ATOM 896 C C . ALA A 1 117 ? -0.806 -1.723 -17.404 1.00 95.06 117 ALA A C 1
ATOM 898 O O . ALA A 1 117 ? -1.956 -1.280 -17.374 1.00 95.06 117 ALA A O 1
ATOM 899 N N . VAL A 1 118 ? -0.501 -2.954 -16.994 1.00 95.94 118 VAL A N 1
ATOM 900 C CA . VAL A 1 118 ? -1.449 -3.906 -16.402 1.00 95.94 118 VAL A CA 1
ATOM 901 C C . VAL A 1 118 ? -0.933 -4.310 -15.030 1.00 95.94 118 VAL A C 1
ATOM 903 O O . VAL A 1 118 ? 0.244 -4.634 -14.877 1.00 95.94 118 VAL A O 1
ATOM 906 N N . LEU A 1 119 ? -1.808 -4.320 -14.033 1.00 95.19 119 LEU A N 1
ATOM 907 C CA . LEU A 1 119 ? -1.456 -4.661 -12.661 1.00 95.19 119 LEU A CA 1
ATOM 908 C C . LEU A 1 119 ? -1.728 -6.134 -12.350 1.00 95.19 119 LEU A C 1
ATOM 910 O O . LEU A 1 119 ? -2.855 -6.604 -12.467 1.00 95.19 119 LEU A O 1
ATOM 914 N N . GLN A 1 120 ? -0.720 -6.848 -11.866 1.00 94.88 120 GLN A N 1
ATOM 915 C CA . GLN A 1 120 ? -0.913 -8.141 -11.229 1.00 94.88 120 GLN A CA 1
ATOM 916 C C . GLN A 1 120 ? -1.412 -7.956 -9.790 1.00 94.88 120 GLN A C 1
ATOM 918 O O . GLN A 1 120 ? -0.675 -7.445 -8.950 1.00 94.88 120 GLN A O 1
ATOM 923 N N . CYS A 1 121 ? -2.641 -8.373 -9.487 1.00 93.75 121 CYS A N 1
ATOM 924 C CA . CYS A 1 121 ? -3.228 -8.225 -8.150 1.00 93.75 121 CYS A CA 1
ATOM 925 C C . CYS A 1 121 ? -4.255 -9.321 -7.822 1.00 93.75 121 CYS A C 1
ATOM 927 O O . CYS A 1 121 ? -4.641 -10.121 -8.679 1.00 93.75 121 CYS A O 1
ATOM 929 N N . ALA A 1 122 ? -4.676 -9.354 -6.556 1.00 91.94 122 ALA A N 1
ATOM 930 C CA . ALA A 1 122 ? -5.783 -10.176 -6.090 1.00 91.94 122 ALA A CA 1
ATOM 931 C C . ALA A 1 122 ? -7.131 -9.682 -6.649 1.00 91.94 122 ALA A C 1
ATOM 933 O O . ALA A 1 122 ? -7.289 -8.508 -6.994 1.00 91.94 122 ALA A O 1
ATOM 934 N N . ALA A 1 123 ? -8.112 -10.585 -6.732 1.00 91.31 123 ALA A N 1
ATOM 935 C CA . ALA A 1 123 ? -9.407 -10.308 -7.364 1.00 91.31 123 ALA A CA 1
ATOM 936 C C . ALA A 1 123 ? -10.203 -9.191 -6.666 1.00 91.31 123 ALA A C 1
ATOM 938 O O . ALA A 1 123 ? -10.759 -8.322 -7.326 1.00 91.31 123 ALA A O 1
ATOM 939 N N . ASP A 1 124 ? -10.190 -9.171 -5.337 1.00 90.38 124 ASP A N 1
ATOM 940 C CA . ASP A 1 124 ? -10.855 -8.144 -4.533 1.00 90.38 124 ASP A CA 1
ATOM 941 C C . ASP A 1 124 ? -10.269 -6.742 -4.756 1.00 90.38 124 ASP A C 1
ATOM 943 O O . ASP A 1 124 ? -11.004 -5.759 -4.801 1.00 90.38 124 ASP A O 1
ATOM 947 N N . VAL A 1 125 ? -8.955 -6.631 -4.965 1.00 90.75 125 VAL A N 1
ATOM 948 C CA . VAL A 1 125 ? -8.325 -5.362 -5.356 1.00 90.75 125 VAL A CA 1
ATOM 949 C C . VAL A 1 125 ? -8.711 -4.976 -6.782 1.00 90.75 125 VAL A C 1
ATOM 951 O O . VAL A 1 125 ? -8.975 -3.801 -7.032 1.00 90.75 125 VAL A O 1
ATOM 954 N N . ALA A 1 126 ? -8.774 -5.936 -7.709 1.00 91.81 126 ALA A N 1
ATOM 955 C CA . ALA A 1 126 ? -9.180 -5.679 -9.092 1.00 91.81 126 ALA A CA 1
ATOM 956 C C . ALA A 1 126 ? -10.589 -5.066 -9.191 1.00 91.81 126 ALA A C 1
ATOM 958 O O . ALA A 1 126 ? -10.803 -4.172 -10.012 1.00 91.81 126 ALA A O 1
ATOM 959 N N . ASP A 1 127 ? -11.511 -5.473 -8.317 1.00 89.88 127 ASP A N 1
ATOM 960 C CA . ASP A 1 127 ? -12.881 -4.945 -8.260 1.00 89.88 127 ASP A CA 1
ATOM 961 C C . ASP A 1 127 ? -12.960 -3.489 -7.750 1.00 89.88 127 ASP A C 1
ATOM 963 O O . ASP A 1 127 ? -13.962 -2.797 -7.965 1.00 89.88 127 ASP A O 1
ATOM 967 N N . LEU A 1 128 ? -11.912 -2.993 -7.083 1.00 87.12 128 LEU A N 1
ATOM 968 C CA . LEU A 1 128 ? -11.876 -1.655 -6.480 1.00 87.12 128 LEU A CA 1
ATOM 969 C C . LEU A 1 128 ? -11.255 -0.586 -7.385 1.00 87.12 128 LEU A C 1
ATOM 971 O O . LEU A 1 128 ? -11.571 0.600 -7.241 1.00 87.12 128 LEU A O 1
ATOM 975 N N . ILE A 1 129 ? -10.373 -0.983 -8.302 1.00 86.25 129 ILE A N 1
ATOM 976 C CA . ILE A 1 129 ? -9.471 -0.065 -9.007 1.00 86.25 129 ILE A CA 1
ATOM 977 C C . ILE A 1 129 ? -9.830 0.118 -10.479 1.00 86.25 129 ILE A C 1
ATOM 979 O O . ILE A 1 129 ? -10.240 -0.819 -11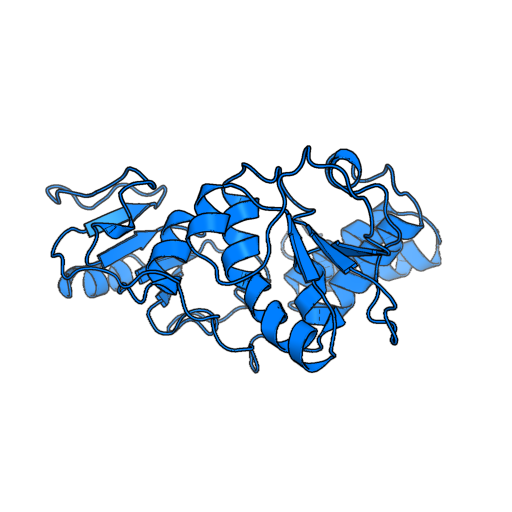.167 1.00 86.25 129 ILE A O 1
ATOM 983 N N . ASP A 1 130 ? -9.600 1.325 -10.999 1.00 85.44 130 ASP A N 1
ATOM 984 C CA . ASP A 1 130 ? -9.772 1.622 -12.421 1.00 85.44 130 ASP A CA 1
ATOM 985 C C . ASP A 1 130 ? -8.486 1.443 -13.241 1.00 85.44 130 ASP A C 1
ATOM 987 O O . ASP A 1 130 ? -7.871 2.402 -13.712 1.00 85.44 130 ASP A O 1
ATOM 991 N N . MET A 1 131 ? -8.035 0.192 -13.380 1.00 87.62 131 MET A N 1
ATOM 992 C CA . MET A 1 131 ? -6.881 -0.194 -14.202 1.00 87.62 131 MET A CA 1
ATOM 993 C C . MET A 1 131 ? -7.065 -1.606 -14.776 1.00 87.62 131 MET A C 1
ATOM 995 O O . MET A 1 131 ? -7.700 -2.431 -14.122 1.00 87.62 131 MET A O 1
ATOM 999 N N . PRO A 1 132 ? -6.50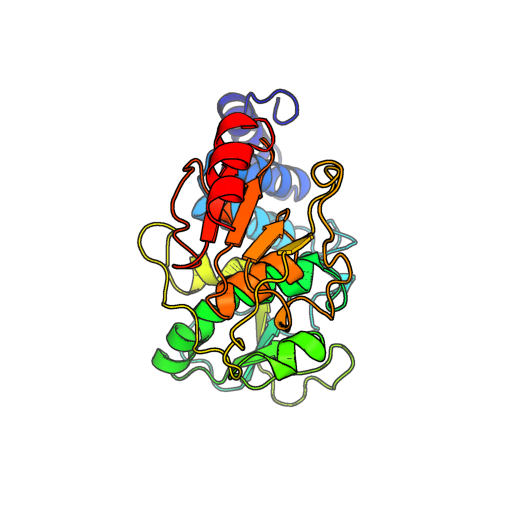8 -1.923 -15.962 1.00 93.06 132 PRO A N 1
ATOM 1000 C CA . PRO A 1 132 ? -6.379 -3.308 -16.400 1.00 93.06 132 PRO A CA 1
ATOM 1001 C C . PRO A 1 132 ? -5.614 -4.151 -15.374 1.00 93.06 132 PRO A C 1
ATOM 1003 O O . PRO A 1 132 ? -4.549 -3.748 -14.901 1.00 93.06 132 PRO A O 1
ATOM 1006 N N . THR A 1 133 ? -6.133 -5.337 -15.061 1.00 94.88 133 THR A N 1
ATOM 1007 C CA . THR A 1 133 ? -5.526 -6.252 -14.088 1.00 94.88 133 THR A CA 1
ATOM 1008 C C . THR A 1 133 ? -5.246 -7.631 -14.673 1.00 94.88 133 THR A C 1
ATOM 1010 O O . THR A 1 133 ? -5.771 -8.016 -15.720 1.00 94.88 133 THR A O 1
ATOM 1013 N N . LEU A 1 134 ? -4.380 -8.378 -13.994 1.00 95.00 134 LEU A N 1
ATOM 1014 C CA . LEU A 1 134 ? -3.961 -9.723 -14.353 1.00 95.00 134 LEU A CA 1
ATOM 1015 C C . LEU A 1 134 ? -3.840 -10.589 -13.091 1.00 95.00 134 LEU A C 1
ATOM 1017 O O . LEU A 1 134 ? -3.309 -10.151 -12.075 1.00 95.00 134 LEU A O 1
ATOM 1021 N N . ARG A 1 135 ? -4.284 -11.846 -13.150 1.00 91.06 135 ARG A N 1
ATOM 1022 C CA . ARG A 1 135 ? -4.017 -12.814 -12.074 1.00 91.06 135 ARG A CA 1
ATOM 1023 C C . ARG A 1 135 ? -2.579 -13.323 -12.155 1.00 91.06 135 ARG A C 1
ATOM 1025 O O . ARG A 1 135 ? -1.987 -13.350 -13.231 1.00 91.06 135 ARG A O 1
ATOM 1032 N N . ARG A 1 136 ? -2.013 -13.772 -11.034 1.00 84.19 136 ARG A N 1
ATOM 1033 C CA . ARG A 1 136 ? -0.611 -14.227 -10.984 1.00 84.19 136 ARG A CA 1
ATOM 1034 C C . ARG A 1 136 ? -0.287 -15.409 -11.897 1.00 84.19 136 ARG A C 1
ATOM 1036 O O . ARG A 1 136 ? 0.827 -15.498 -12.399 1.00 84.19 136 ARG A O 1
ATOM 1043 N N . ASP A 1 137 ? -1.241 -16.302 -12.095 1.00 81.38 137 ASP A N 1
ATOM 1044 C CA . ASP A 1 137 ? -1.124 -17.508 -12.914 1.00 81.38 137 ASP A CA 1
ATOM 1045 C C . ASP A 1 137 ? -1.452 -17.280 -14.398 1.00 81.38 137 ASP A C 1
ATOM 1047 O O . ASP A 1 137 ? -1.291 -18.187 -15.216 1.00 81.38 137 ASP A O 1
ATOM 1051 N N . ALA A 1 138 ? -1.896 -16.078 -14.767 1.00 89.19 138 ALA A N 1
ATOM 1052 C CA . ALA A 1 138 ? -2.245 -15.774 -16.142 1.00 89.19 138 ALA A CA 1
ATOM 1053 C C . ALA A 1 138 ? -0.993 -15.665 -17.036 1.00 89.19 138 ALA A C 1
ATOM 1055 O O . ALA A 1 138 ? 0.068 -15.211 -16.596 1.00 89.19 138 ALA A O 1
ATOM 1056 N N . PRO A 1 139 ? -1.102 -16.045 -18.320 1.00 90.69 139 PRO A N 1
ATOM 1057 C CA . PRO A 1 139 ? 0.027 -16.001 -19.233 1.00 90.69 139 PRO A CA 1
ATOM 1058 C C . PRO A 1 139 ? 0.460 -14.560 -19.536 1.00 90.69 139 PRO A C 1
ATOM 1060 O O . PRO A 1 139 ? -0.362 -13.680 -19.789 1.00 90.69 139 PRO A O 1
ATOM 1063 N N . LEU A 1 140 ? 1.774 -14.337 -19.603 1.00 93.50 140 LEU A N 1
ATOM 1064 C CA . LEU A 1 140 ? 2.380 -13.015 -19.809 1.00 93.50 140 LEU A CA 1
ATOM 1065 C C . LEU A 1 140 ? 2.577 -12.657 -21.296 1.00 93.50 140 LEU A C 1
ATOM 1067 O O . LEU A 1 140 ? 3.516 -11.952 -21.664 1.00 93.50 140 LEU A O 1
ATOM 1071 N N . HIS A 1 141 ? 1.706 -13.137 -22.183 1.00 90.44 141 HIS A N 1
ATOM 1072 C CA . HIS A 1 141 ? 1.824 -12.858 -23.616 1.00 90.44 141 HIS A CA 1
ATOM 1073 C C . HIS A 1 141 ? 1.642 -11.362 -23.922 1.00 90.44 141 HIS A C 1
ATOM 1075 O O . HIS A 1 141 ? 0.684 -10.730 -23.476 1.00 90.44 141 HIS A O 1
ATOM 1081 N N . GLY A 1 142 ? 2.543 -10.790 -24.724 1.00 90.69 142 GLY A N 1
ATOM 1082 C CA . GLY A 1 142 ? 2.484 -9.384 -25.143 1.00 90.69 142 GLY A CA 1
ATOM 1083 C C . GLY A 1 142 ? 2.957 -8.372 -24.093 1.00 90.69 142 GLY A C 1
ATOM 1084 O O . GLY A 1 142 ? 2.827 -7.172 -24.326 1.00 90.69 142 GLY A O 1
ATOM 1085 N N . PHE A 1 143 ? 3.489 -8.834 -22.959 1.00 96.56 143 PHE A N 1
ATOM 1086 C CA . PHE A 1 143 ? 4.258 -7.994 -22.045 1.00 96.56 143 PHE A CA 1
ATOM 1087 C C . PHE A 1 143 ? 5.713 -7.931 -22.499 1.00 96.56 143 PHE A C 1
ATOM 1089 O O . PHE A 1 143 ? 6.297 -8.954 -22.856 1.00 96.56 143 PHE A O 1
ATOM 1096 N N . VAL A 1 144 ? 6.289 -6.732 -22.493 1.00 96.44 144 VAL A N 1
ATOM 1097 C CA . VAL A 1 144 ? 7.684 -6.501 -22.910 1.00 96.44 144 VAL A CA 1
ATOM 1098 C C . VAL A 1 144 ? 8.617 -6.295 -21.722 1.00 96.44 144 VAL A C 1
ATOM 1100 O O . VAL A 1 144 ? 9.814 -6.540 -21.838 1.00 96.44 144 VAL A O 1
ATOM 1103 N N . ALA A 1 145 ? 8.065 -5.884 -20.580 1.00 95.75 145 ALA A N 1
ATOM 1104 C CA . ALA A 1 145 ? 8.794 -5.689 -19.339 1.00 95.75 145 ALA A CA 1
ATOM 1105 C C . ALA A 1 145 ? 7.850 -5.757 -18.127 1.00 95.75 145 ALA A C 1
ATOM 1107 O O . ALA A 1 145 ? 6.621 -5.758 -18.271 1.00 95.75 145 ALA A O 1
ATOM 1108 N N . ALA A 1 146 ? 8.429 -5.784 -16.931 1.00 94.94 146 ALA A N 1
ATOM 1109 C CA . ALA A 1 146 ? 7.723 -5.677 -15.666 1.00 94.94 146 ALA A CA 1
ATOM 1110 C C . ALA A 1 146 ? 8.395 -4.669 -14.727 1.00 94.94 146 ALA A C 1
ATOM 1112 O O . ALA A 1 146 ? 9.617 -4.546 -14.716 1.00 94.94 146 ALA A O 1
ATOM 1113 N N . ALA A 1 147 ? 7.604 -3.985 -13.909 1.00 93.19 147 ALA A N 1
ATOM 1114 C CA . ALA A 1 147 ? 8.074 -3.069 -12.881 1.00 93.19 147 ALA A CA 1
ATOM 1115 C C . ALA A 1 147 ? 7.550 -3.507 -11.502 1.00 93.19 147 ALA A C 1
ATOM 1117 O O . ALA A 1 147 ? 6.344 -3.746 -11.360 1.00 93.19 147 ALA A O 1
ATOM 1118 N N . PRO A 1 148 ? 8.421 -3.601 -10.483 1.00 90.44 148 PRO A N 1
ATOM 1119 C CA . PRO A 1 148 ? 7.981 -3.796 -9.108 1.00 90.44 148 PRO A CA 1
ATOM 1120 C C . PRO A 1 148 ? 7.158 -2.595 -8.637 1.00 90.44 148 PRO A C 1
ATOM 1122 O O . PRO A 1 148 ? 7.504 -1.444 -8.922 1.00 90.44 148 PRO A O 1
ATOM 1125 N N . LEU A 1 149 ? 6.078 -2.844 -7.898 1.00 90.38 149 LEU A N 1
ATOM 1126 C CA . LEU A 1 149 ? 5.185 -1.782 -7.429 1.00 90.38 149 LEU A CA 1
ATOM 1127 C C . LEU A 1 149 ? 5.916 -0.755 -6.560 1.00 90.38 149 LEU A C 1
ATOM 1129 O O . LEU A 1 149 ? 5.689 0.446 -6.722 1.00 90.38 149 LEU A O 1
ATOM 1133 N N . ARG A 1 150 ? 6.811 -1.196 -5.666 1.00 88.31 150 ARG A N 1
ATOM 1134 C CA . ARG A 1 150 ? 7.538 -0.276 -4.772 1.00 88.31 150 ARG A CA 1
ATOM 1135 C C . ARG A 1 150 ? 8.621 0.543 -5.457 1.00 88.31 150 ARG A C 1
ATOM 1137 O O . ARG A 1 150 ? 9.033 1.552 -4.894 1.00 88.31 150 ARG A O 1
ATOM 1144 N N . SER A 1 151 ? 8.997 0.197 -6.687 1.00 88.06 151 SER A N 1
ATOM 1145 C CA . SER A 1 151 ? 9.905 1.017 -7.490 1.00 88.06 151 SER A CA 1
ATOM 1146 C C . SER A 1 151 ? 9.196 2.212 -8.136 1.00 88.06 151 SER A C 1
ATOM 1148 O O . SER A 1 151 ? 9.861 3.161 -8.544 1.00 88.06 151 SER A O 1
ATOM 1150 N N . LEU A 1 152 ? 7.858 2.221 -8.231 1.00 90.69 152 LEU A N 1
ATOM 1151 C CA . LEU A 1 152 ? 7.120 3.294 -8.913 1.00 90.69 152 LEU A CA 1
ATOM 1152 C C . LEU A 1 152 ? 7.418 4.709 -8.379 1.00 90.69 152 LEU A C 1
ATOM 1154 O O . LEU A 1 152 ? 7.572 5.592 -9.226 1.00 90.69 152 LEU A O 1
ATOM 1158 N N . PRO A 1 153 ? 7.516 4.964 -7.053 1.00 89.88 153 PRO A N 1
ATOM 1159 C CA . PRO A 1 153 ? 8.037 6.211 -6.471 1.00 89.88 153 PRO A CA 1
ATOM 1160 C C . PRO A 1 153 ? 9.273 6.743 -7.187 1.00 89.88 153 PRO A C 1
ATOM 1162 O O . PRO A 1 153 ? 9.267 7.852 -7.723 1.00 89.88 153 PRO A O 1
ATOM 1165 N N . HIS A 1 154 ? 10.288 5.892 -7.286 1.00 87.50 154 HIS A N 1
ATOM 1166 C CA . HIS A 1 154 ? 11.555 6.218 -7.912 1.00 87.50 154 HIS A CA 1
ATOM 1167 C C . HIS A 1 154 ? 11.425 6.391 -9.434 1.00 87.50 154 HIS A C 1
ATOM 1169 O O . HIS A 1 154 ? 11.831 7.414 -9.982 1.00 87.50 154 HIS A O 1
ATOM 1175 N N . LEU A 1 155 ? 10.799 5.426 -10.116 1.00 90.19 155 LEU A N 1
ATOM 1176 C CA . LEU A 1 155 ? 10.680 5.389 -11.581 1.00 90.19 155 LEU A CA 1
ATOM 1177 C C . LEU A 1 155 ? 9.870 6.564 -12.153 1.00 90.19 155 LEU A C 1
ATOM 1179 O O . LEU A 1 155 ? 10.095 7.011 -13.283 1.00 90.19 155 LEU A O 1
ATOM 1183 N N . LEU A 1 156 ? 8.909 7.067 -11.376 1.00 90.69 156 LEU A N 1
ATOM 1184 C CA . LEU A 1 156 ? 8.042 8.173 -11.775 1.00 90.69 156 LEU A CA 1
ATOM 1185 C C . LEU A 1 156 ? 8.424 9.512 -11.125 1.00 90.69 156 LEU A C 1
ATOM 1187 O O . LEU A 1 156 ? 7.881 10.537 -11.531 1.00 90.69 156 LEU A O 1
ATOM 1191 N N . GLY A 1 157 ? 9.370 9.516 -10.180 1.00 88.81 157 GLY A N 1
ATOM 1192 C CA . GLY A 1 157 ? 9.928 10.723 -9.564 1.00 88.81 157 GLY A CA 1
ATOM 1193 C C . GLY A 1 157 ? 8.991 11.440 -8.588 1.00 88.81 157 GLY A C 1
ATOM 1194 O O . GLY A 1 157 ? 8.946 12.669 -8.583 1.00 88.81 157 GLY A O 1
ATOM 1195 N N . TRP A 1 158 ? 8.227 10.701 -7.782 1.00 88.75 158 TRP A N 1
ATOM 1196 C CA . TRP A 1 158 ? 7.310 11.257 -6.778 1.00 88.75 158 TRP A CA 1
ATOM 1197 C C . TRP A 1 158 ? 7.835 11.045 -5.359 1.00 88.75 158 TRP A C 1
ATOM 1199 O O . TRP A 1 158 ? 8.554 10.091 -5.075 1.00 88.75 158 TRP A O 1
ATOM 1209 N N . THR A 1 159 ? 7.466 11.954 -4.456 1.00 84.94 159 THR A N 1
ATOM 1210 C CA . THR A 1 159 ? 7.892 11.955 -3.048 1.00 84.94 159 THR A CA 1
ATOM 1211 C C . THR A 1 159 ? 6.683 12.070 -2.123 1.00 84.94 159 THR A C 1
ATOM 1213 O O . THR A 1 159 ? 5.592 12.418 -2.566 1.00 84.94 159 THR A O 1
ATOM 1216 N N . LEU A 1 160 ? 6.864 11.867 -0.812 1.00 82.06 160 LEU A N 1
ATOM 1217 C CA . LEU A 1 160 ? 5.783 12.065 0.169 1.00 82.06 160 LEU A CA 1
ATOM 1218 C C . LEU A 1 160 ? 5.245 13.502 0.214 1.00 82.06 160 LEU A C 1
ATOM 1220 O O . LEU A 1 160 ? 4.107 13.710 0.621 1.00 82.06 160 LEU A O 1
ATOM 1224 N N . GLN A 1 161 ? 6.040 14.491 -0.205 1.00 82.31 161 GLN A N 1
ATOM 1225 C CA . GLN A 1 161 ? 5.586 15.881 -0.316 1.00 82.31 161 GLN A CA 1
ATOM 1226 C C . GLN A 1 161 ? 4.806 16.152 -1.611 1.00 82.31 161 GLN A C 1
ATOM 1228 O O . GLN A 1 161 ? 4.139 17.177 -1.712 1.00 82.31 161 GLN A O 1
ATOM 1233 N N . SER A 1 162 ? 4.903 15.264 -2.602 1.00 86.62 162 SER A N 1
ATOM 1234 C CA . SER A 1 162 ? 4.312 15.428 -3.929 1.00 86.62 162 SER A CA 1
ATOM 1235 C C . SER A 1 162 ? 3.831 14.078 -4.461 1.00 86.62 162 SER A C 1
ATOM 1237 O O . SER A 1 162 ? 4.384 13.533 -5.420 1.00 86.62 162 SER A O 1
ATOM 1239 N N . LEU A 1 163 ? 2.801 13.534 -3.812 1.00 88.75 163 LEU A N 1
ATOM 1240 C CA . LEU A 1 163 ? 2.150 12.303 -4.245 1.00 88.75 163 LEU A CA 1
ATOM 1241 C C . LEU A 1 163 ? 1.168 12.595 -5.399 1.00 88.75 163 LEU A C 1
ATOM 1243 O O . LEU A 1 163 ? 0.421 13.574 -5.326 1.00 88.75 163 LEU A O 1
ATOM 1247 N N . PRO A 1 164 ? 1.099 11.742 -6.437 1.00 88.31 164 PRO A N 1
ATOM 1248 C CA . PRO A 1 164 ? -0.018 11.699 -7.360 1.00 88.31 164 PRO A CA 1
ATOM 1249 C C . PRO A 1 164 ? -1.332 11.462 -6.601 1.00 88.31 164 PRO A C 1
ATOM 1251 O O . PRO A 1 164 ? -1.340 10.867 -5.508 1.00 88.31 164 PRO A O 1
ATOM 1254 N N . PRO A 1 165 ? -2.458 11.913 -7.171 1.00 81.69 165 PRO A N 1
ATOM 1255 C CA . PRO A 1 165 ? -3.752 11.753 -6.535 1.00 81.69 165 PRO A CA 1
ATOM 1256 C C . PRO A 1 165 ? -4.081 10.267 -6.306 1.00 81.69 165 PRO A C 1
ATOM 1258 O O . PRO A 1 165 ? -3.603 9.390 -7.034 1.00 81.69 165 PRO A O 1
ATOM 1261 N N . PRO A 1 166 ? -4.909 9.953 -5.292 1.00 74.38 166 PRO A N 1
ATOM 1262 C CA . PRO A 1 166 ? -5.564 8.656 -5.235 1.00 74.38 166 PRO A CA 1
ATOM 1263 C C . PRO A 1 166 ? -6.365 8.496 -6.523 1.00 74.38 166 PRO A C 1
ATOM 1265 O O . PRO A 1 166 ? -7.216 9.341 -6.800 1.00 74.38 166 PRO A O 1
ATOM 1268 N N . GLY A 1 167 ? -6.115 7.440 -7.300 1.00 69.19 167 GLY A N 1
ATOM 1269 C CA . GLY A 1 167 ? -7.022 7.100 -8.396 1.00 69.19 167 GLY A CA 1
ATOM 1270 C C . GLY A 1 167 ? -8.457 6.996 -7.865 1.00 69.19 167 GLY A C 1
ATOM 1271 O O . GLY A 1 167 ? -8.663 6.558 -6.731 1.00 69.19 167 GLY A O 1
ATOM 1272 N N . ALA A 1 168 ? -9.442 7.428 -8.655 1.00 70.25 168 ALA A N 1
ATOM 1273 C CA . ALA A 1 168 ? -10.835 7.421 -8.217 1.00 70.25 168 ALA A CA 1
ATOM 1274 C C . ALA A 1 168 ? -11.304 5.973 -7.954 1.00 70.25 168 ALA A C 1
ATOM 1276 O O . ALA A 1 168 ? -11.203 5.136 -8.858 1.00 70.25 168 ALA A O 1
ATOM 1277 N N . PRO A 1 169 ? -11.803 5.644 -6.746 1.00 76.50 169 PRO A N 1
ATOM 1278 C CA . PRO A 1 169 ? -12.329 4.312 -6.487 1.00 76.50 169 PRO A CA 1
ATOM 1279 C C . PRO A 1 169 ? -13.555 4.046 -7.364 1.00 76.50 169 PRO A C 1
ATOM 1281 O O . PRO A 1 169 ? -14.362 4.943 -7.617 1.00 76.50 169 PRO A O 1
ATOM 1284 N N . ARG A 1 170 ? -13.747 2.789 -7.781 1.00 78.44 170 ARG A N 1
ATOM 1285 C CA . ARG A 1 170 ? -14.963 2.381 -8.514 1.00 78.44 170 ARG A CA 1
ATOM 1286 C C . ARG A 1 170 ? -16.229 2.401 -7.653 1.00 78.44 170 ARG A C 1
ATOM 1288 O O . ARG A 1 170 ? -17.330 2.257 -8.177 1.00 78.44 170 ARG A O 1
ATOM 1295 N N . GLN A 1 171 ? -16.070 2.527 -6.340 1.00 79.06 171 GLN A N 1
ATOM 1296 C CA . GLN A 1 171 ? -17.143 2.439 -5.362 1.00 79.06 171 GLN A CA 1
ATOM 1297 C C . GLN A 1 171 ? -17.178 3.703 -4.510 1.00 79.06 171 GLN A C 1
ATOM 1299 O O . GLN A 1 171 ? -16.143 4.293 -4.202 1.00 79.06 171 GLN A O 1
ATOM 1304 N N . THR A 1 172 ? -18.379 4.088 -4.098 1.00 77.00 172 THR A N 1
ATOM 1305 C CA . THR A 1 172 ? -18.600 5.112 -3.080 1.00 77.00 172 THR A CA 1
ATOM 1306 C C . THR A 1 172 ? -19.075 4.444 -1.792 1.00 77.00 172 THR A C 1
ATOM 1308 O O . THR A 1 172 ? -19.916 3.541 -1.846 1.00 77.00 172 THR A O 1
ATOM 1311 N N . PRO A 1 173 ? -18.550 4.848 -0.623 1.00 76.81 173 PRO A N 1
ATOM 1312 C CA . PRO A 1 173 ? -19.006 4.299 0.641 1.00 76.81 173 PRO A CA 1
ATOM 1313 C C . PRO A 1 173 ? -20.447 4.738 0.905 1.00 76.81 173 PRO A C 1
ATOM 1315 O O . PRO A 1 173 ? -20.853 5.856 0.574 1.00 76.81 173 PRO A O 1
ATOM 1318 N N . GLN A 1 174 ? -21.226 3.856 1.524 1.00 80.50 174 GLN A N 1
ATOM 1319 C CA . GLN A 1 174 ? -22.559 4.209 1.997 1.00 80.50 174 GLN A CA 1
ATOM 1320 C C . GLN A 1 174 ? -22.469 4.839 3.393 1.00 80.50 174 GLN A C 1
ATOM 1322 O O . GLN A 1 174 ? -21.645 4.402 4.199 1.00 80.50 174 GLN A O 1
ATOM 1327 N N . PRO A 1 175 ? -23.322 5.827 3.722 1.00 84.81 175 PRO A N 1
ATOM 1328 C CA . PRO A 1 175 ? -23.412 6.342 5.081 1.00 84.81 175 PRO A CA 1
ATOM 1329 C C . PRO A 1 175 ? -23.698 5.212 6.076 1.00 84.81 175 PRO A C 1
ATOM 1331 O O . PRO A 1 175 ? -24.637 4.436 5.902 1.00 84.81 175 PRO A O 1
ATOM 1334 N N . SER A 1 176 ? -22.891 5.128 7.127 1.00 90.75 176 SER A N 1
ATOM 1335 C CA . SER A 1 176 ? -22.993 4.107 8.166 1.00 90.75 176 SER A CA 1
ATOM 1336 C C . SER A 1 176 ? -22.536 4.694 9.497 1.00 90.75 176 SER A C 1
ATOM 1338 O O . SER A 1 176 ? -21.750 5.636 9.526 1.00 90.75 176 SER A O 1
ATOM 1340 N N . SER A 1 177 ? -23.027 4.148 10.606 1.00 90.00 177 SER A N 1
ATOM 1341 C CA . SER A 1 177 ? -22.545 4.461 11.958 1.00 90.00 177 SER A CA 1
ATOM 1342 C C . SER A 1 177 ? -21.674 3.342 12.537 1.00 90.00 177 SER A C 1
ATOM 1344 O O . SER A 1 177 ? -21.317 3.376 13.711 1.00 90.00 177 SER A O 1
ATOM 1346 N N . ARG A 1 178 ? -21.376 2.300 11.749 1.00 93.62 178 ARG A N 1
ATOM 1347 C CA . ARG A 1 178 ? -20.588 1.152 12.210 1.00 93.62 178 ARG A CA 1
ATOM 1348 C C . ARG A 1 178 ? -19.114 1.526 12.320 1.00 93.62 178 ARG A C 1
ATOM 1350 O O . ARG A 1 178 ? -18.560 2.124 11.397 1.00 93.62 178 ARG A O 1
ATOM 1357 N N . LEU A 1 179 ? -18.487 1.114 13.418 1.00 95.69 179 LEU A N 1
ATOM 1358 C CA . LEU A 1 179 ? -17.052 1.246 13.631 1.00 95.69 179 LEU A CA 1
ATOM 1359 C C . LEU A 1 179 ? -16.343 -0.029 13.166 1.00 95.69 179 LEU A C 1
ATOM 1361 O O . LEU A 1 179 ? -16.579 -1.103 13.715 1.00 95.69 179 LEU A O 1
ATOM 1365 N N . GLY A 1 180 ? -15.477 0.093 12.167 1.00 96.94 180 GLY A N 1
ATOM 1366 C CA . GLY A 1 180 ? -14.522 -0.942 11.789 1.00 96.94 180 GLY A CA 1
ATOM 1367 C C . GLY A 1 180 ? -13.300 -0.904 12.698 1.00 96.94 180 GLY A C 1
ATOM 1368 O O . GLY A 1 180 ? -12.771 0.173 12.982 1.00 96.94 180 GLY A O 1
ATOM 1369 N N . TRP A 1 181 ? -12.855 -2.071 13.152 1.00 97.19 181 TRP A N 1
ATOM 1370 C CA . TRP A 1 181 ? -11.687 -2.233 14.008 1.00 97.19 181 TRP A CA 1
ATOM 1371 C C . TRP A 1 181 ? -10.746 -3.291 13.426 1.00 97.19 181 TRP A C 1
ATOM 1373 O O . TRP A 1 181 ? -10.898 -4.488 13.666 1.00 97.19 181 TRP A O 1
ATOM 1383 N N . PHE A 1 182 ? -9.757 -2.831 12.663 1.00 95.94 182 PHE A N 1
ATOM 1384 C CA . PHE A 1 182 ? -8.751 -3.650 11.977 1.00 95.94 182 PHE A CA 1
ATOM 1385 C C . PHE A 1 182 ? -7.351 -3.414 12.561 1.00 95.94 182 PHE A C 1
ATOM 1387 O O . PHE A 1 182 ? -6.354 -3.342 11.842 1.00 95.94 182 PHE A O 1
ATOM 1394 N N . ALA A 1 183 ? -7.285 -3.217 13.878 1.00 92.44 183 ALA A N 1
ATOM 1395 C CA . ALA A 1 183 ? -6.045 -3.077 14.632 1.00 92.44 183 ALA A CA 1
ATOM 1396 C C . ALA A 1 183 ? -5.789 -4.329 15.476 1.00 92.44 183 ALA A C 1
ATOM 1398 O O . ALA A 1 183 ? -6.728 -4.985 15.932 1.00 92.44 183 ALA A O 1
ATOM 1399 N N . ARG A 1 184 ? -4.515 -4.650 15.732 1.00 89.62 184 ARG A N 1
ATOM 1400 C CA . ARG A 1 184 ? -4.135 -5.746 16.647 1.00 89.62 184 ARG A CA 1
ATOM 1401 C C . ARG A 1 184 ? -4.545 -5.488 18.096 1.00 89.62 184 ARG A C 1
ATOM 1403 O O . ARG A 1 184 ? -4.681 -6.431 18.873 1.00 89.62 184 ARG A O 1
ATOM 1410 N N . THR A 1 185 ? -4.667 -4.222 18.483 1.00 89.75 185 THR A N 1
ATOM 1411 C CA . THR A 1 185 ? -5.116 -3.832 19.821 1.00 89.75 185 THR A CA 1
ATOM 1412 C C . THR A 1 185 ? -6.585 -4.193 20.012 1.00 89.75 185 THR A C 1
ATOM 1414 O O . THR A 1 185 ? -7.351 -4.256 19.055 1.00 89.75 185 THR A O 1
ATOM 1417 N N . ALA A 1 186 ? -6.999 -4.456 21.251 1.00 89.44 186 ALA A N 1
ATOM 1418 C CA . ALA A 1 186 ? -8.405 -4.727 21.520 1.00 89.44 186 ALA A CA 1
ATOM 1419 C C . ALA A 1 186 ? -9.241 -3.440 21.357 1.00 89.44 186 ALA A C 1
ATOM 1421 O O . ALA A 1 186 ? -8.784 -2.373 21.783 1.00 89.44 186 ALA A O 1
ATOM 1422 N N . PRO A 1 187 ? -10.463 -3.524 20.799 1.00 91.06 187 PRO A N 1
ATOM 1423 C CA . PRO A 1 187 ? -11.381 -2.395 20.793 1.00 91.06 187 PRO A CA 1
ATOM 1424 C C . PRO A 1 187 ? -11.761 -1.992 22.228 1.00 91.06 187 PRO A C 1
ATOM 1426 O O . PRO A 1 187 ? -11.706 -2.821 23.145 1.00 91.06 187 PRO A O 1
ATOM 1429 N N . PRO A 1 188 ? -12.184 -0.734 22.451 1.00 86.69 188 PRO A N 1
ATOM 1430 C CA . PRO A 1 188 ? -12.687 -0.298 23.747 1.00 86.69 188 PRO A CA 1
ATOM 1431 C C . PRO A 1 188 ? -13.844 -1.177 24.227 1.00 86.69 188 PRO A C 1
ATOM 1433 O O . PRO A 1 188 ? -14.731 -1.542 23.451 1.00 86.69 188 PRO A O 1
ATOM 1436 N N . ALA A 1 189 ? -13.859 -1.482 25.525 1.00 87.50 189 ALA A N 1
ATOM 1437 C CA . ALA A 1 189 ? -14.893 -2.317 26.121 1.00 87.50 189 ALA A CA 1
ATOM 1438 C C . ALA A 1 189 ? -16.301 -1.759 25.846 1.00 87.50 189 ALA A C 1
ATOM 1440 O O . ALA A 1 189 ? -16.560 -0.570 26.029 1.00 87.50 189 ALA A O 1
ATOM 1441 N N . GLY A 1 190 ? -17.215 -2.637 25.426 1.00 84.44 190 GLY A N 1
ATOM 1442 C CA . GLY A 1 190 ? -18.617 -2.290 25.188 1.00 84.44 190 GLY A CA 1
ATOM 1443 C C . GLY A 1 190 ? -18.918 -1.612 23.847 1.00 84.44 190 GLY A C 1
ATOM 1444 O O . GLY A 1 190 ? -20.083 -1.302 23.608 1.00 84.44 190 GLY A O 1
ATOM 1445 N N . LYS A 1 191 ? -17.930 -1.400 22.962 1.00 84.06 191 LYS A N 1
ATOM 1446 C CA . LYS A 1 191 ? -18.199 -1.009 21.568 1.00 84.06 191 LYS A CA 1
ATOM 1447 C C . LYS A 1 191 ? -18.430 -2.247 20.696 1.00 84.06 191 LYS A C 1
ATOM 1449 O O . LYS A 1 191 ? -17.595 -3.147 20.669 1.00 84.06 191 LYS A O 1
ATOM 1454 N N . ASP A 1 192 ? -19.549 -2.263 19.972 1.00 88.94 192 ASP A N 1
ATOM 1455 C CA . ASP A 1 192 ? -19.790 -3.216 18.885 1.00 88.94 192 ASP A CA 1
ATOM 1456 C C . ASP A 1 192 ? -19.011 -2.762 17.644 1.00 88.94 192 ASP A C 1
ATOM 1458 O O . ASP A 1 192 ? -19.108 -1.598 17.238 1.00 88.94 192 ASP A O 1
ATOM 1462 N N . VAL A 1 193 ? -18.188 -3.650 17.089 1.00 95.62 193 VAL A N 1
ATOM 1463 C CA . VAL A 1 193 ? -17.246 -3.319 16.015 1.00 95.62 193 VAL A CA 1
ATOM 1464 C C . VAL A 1 193 ? -17.251 -4.373 14.918 1.00 95.62 193 VAL A C 1
ATOM 1466 O O . VAL A 1 193 ? -17.378 -5.572 15.163 1.00 95.62 193 VAL A O 1
ATOM 1469 N N . VAL A 1 194 ? -17.056 -3.916 13.686 1.00 96.00 194 VAL A N 1
ATOM 1470 C CA . VAL A 1 194 ? -16.804 -4.777 12.532 1.00 96.00 194 VAL A CA 1
ATOM 1471 C C . VAL A 1 194 ? -15.325 -5.147 12.529 1.00 96.00 194 VAL A C 1
ATOM 1473 O O . VAL A 1 194 ? -14.473 -4.266 12.470 1.00 96.00 194 VAL A O 1
ATOM 1476 N N . ILE A 1 195 ? -15.021 -6.442 12.585 1.00 94.81 195 ILE A N 1
ATOM 1477 C CA . ILE A 1 195 ? -13.640 -6.958 12.594 1.00 94.81 195 ILE A CA 1
ATOM 1478 C C . ILE A 1 195 ? -13.273 -7.731 11.324 1.00 94.81 195 ILE A C 1
ATOM 1480 O O . ILE A 1 195 ? -12.095 -7.964 11.076 1.00 94.81 195 ILE A O 1
ATOM 1484 N N . ASP A 1 196 ? -14.265 -8.138 10.524 1.00 94.12 196 ASP A N 1
ATOM 1485 C CA . ASP A 1 196 ? -14.040 -8.851 9.265 1.00 94.12 196 ASP A CA 1
ATOM 1486 C C . ASP A 1 196 ? -13.635 -7.851 8.163 1.00 94.12 196 ASP A C 1
ATOM 1488 O O . ASP A 1 196 ? -14.430 -6.961 7.838 1.00 94.12 196 ASP A O 1
ATOM 1492 N N . PRO A 1 197 ? -12.426 -7.966 7.576 1.00 91.94 197 PRO A N 1
ATOM 1493 C CA . PRO A 1 197 ? -11.957 -7.083 6.506 1.00 91.94 197 PRO A CA 1
ATOM 1494 C C . PRO A 1 197 ? -12.907 -6.970 5.309 1.00 91.94 197 PRO A C 1
ATOM 1496 O O . PRO A 1 197 ? -12.975 -5.913 4.684 1.00 91.94 197 PRO A O 1
ATOM 1499 N N . SER A 1 198 ? -13.657 -8.030 4.990 1.00 90.31 198 SER A N 1
ATOM 1500 C CA . SER A 1 198 ? -14.603 -8.034 3.865 1.00 90.31 198 SER A CA 1
ATOM 1501 C C . SER A 1 198 ? -15.803 -7.103 4.081 1.00 90.31 198 SER A C 1
ATOM 1503 O O . SER A 1 198 ? -16.437 -6.664 3.121 1.00 90.31 198 SER A O 1
ATOM 1505 N N . ASP A 1 199 ? -16.064 -6.725 5.333 1.00 93.00 199 ASP A N 1
ATOM 1506 C CA . ASP A 1 199 ? -17.157 -5.845 5.734 1.00 93.00 199 ASP A CA 1
ATOM 1507 C C . ASP A 1 199 ? -16.723 -4.380 5.909 1.00 93.00 199 ASP A C 1
ATOM 1509 O O . ASP A 1 199 ? -17.527 -3.538 6.323 1.00 93.00 199 ASP A O 1
ATOM 1513 N N . VAL A 1 200 ? -15.483 -4.030 5.547 1.00 94.00 200 VAL A N 1
ATOM 1514 C CA . VAL A 1 200 ? -14.951 -2.663 5.679 1.00 94.00 200 VAL A CA 1
ATOM 1515 C C . VAL A 1 200 ? -15.810 -1.609 4.975 1.00 94.00 200 VAL A C 1
ATOM 1517 O O . VAL A 1 200 ? -16.020 -0.522 5.508 1.00 94.00 200 VAL A O 1
ATOM 1520 N N . THR A 1 201 ? -16.393 -1.938 3.821 1.00 91.94 201 THR A N 1
ATOM 1521 C CA . THR A 1 201 ? -17.235 -1.016 3.039 1.00 91.94 201 THR A CA 1
ATOM 1522 C C . THR A 1 201 ? -18.578 -0.708 3.709 1.00 91.94 201 THR A C 1
ATOM 1524 O O . THR A 1 201 ? -19.265 0.233 3.315 1.00 91.94 201 THR A O 1
ATOM 1527 N N . LYS A 1 202 ? -18.951 -1.472 4.745 1.00 92.69 202 LYS A N 1
ATOM 1528 C CA . LYS A 1 202 ? -20.150 -1.263 5.571 1.00 92.69 202 LYS A CA 1
ATOM 1529 C C . LYS A 1 202 ? -19.883 -0.342 6.768 1.00 92.69 202 LYS A C 1
ATOM 1531 O O . LYS A 1 202 ? -20.810 -0.071 7.538 1.00 92.69 202 LYS A O 1
ATOM 1536 N N . CYS A 1 203 ? -18.642 0.095 6.975 1.00 95.00 203 CYS A N 1
ATOM 1537 C CA . CYS A 1 203 ? -18.240 0.943 8.096 1.00 95.00 203 CYS A CA 1
ATOM 1538 C C . CYS A 1 203 ? -18.430 2.432 7.775 1.00 95.00 203 CYS A C 1
ATOM 1540 O O . CYS A 1 203 ? -18.295 2.855 6.632 1.00 95.00 203 CYS A O 1
ATOM 1542 N N . GLY A 1 204 ? -18.743 3.228 8.797 1.00 95.19 204 GLY A N 1
ATOM 1543 C CA . GLY A 1 204 ? -18.747 4.694 8.723 1.00 95.19 204 GLY A CA 1
ATOM 1544 C C . GLY A 1 204 ? -17.481 5.331 9.283 1.00 95.19 204 GLY A C 1
ATOM 1545 O O . GLY A 1 204 ? -17.146 6.456 8.933 1.00 95.19 204 GLY A O 1
ATOM 1546 N N . PHE A 1 205 ? -16.776 4.589 10.134 1.00 96.38 205 PHE A N 1
ATOM 1547 C CA . PHE A 1 205 ? -15.509 4.963 10.745 1.00 96.38 205 PHE A CA 1
ATOM 1548 C C . PHE A 1 205 ? -14.622 3.731 10.804 1.00 96.38 205 PHE A C 1
ATOM 1550 O O . PHE A 1 205 ? -15.126 2.632 11.044 1.00 96.38 205 PHE A O 1
ATOM 1557 N N . VAL A 1 206 ? -13.317 3.897 10.616 1.00 97.81 206 VAL A N 1
ATOM 1558 C CA . VAL A 1 206 ? -12.362 2.789 10.695 1.00 97.81 206 VAL A CA 1
ATOM 1559 C C . VAL A 1 206 ? -11.176 3.165 11.571 1.00 97.81 206 VAL A C 1
ATOM 1561 O O . VAL A 1 206 ? -10.566 4.211 11.383 1.00 97.81 206 VAL A O 1
ATOM 1564 N N . VAL A 1 207 ? -10.831 2.292 12.513 1.00 97.75 207 VAL A N 1
ATOM 1565 C CA . VAL A 1 207 ? -9.538 2.296 13.205 1.00 97.75 207 VAL A CA 1
ATOM 1566 C C . VAL A 1 207 ? -8.792 1.043 12.775 1.00 97.75 207 VAL A C 1
ATOM 1568 O O . VAL A 1 207 ? -9.364 -0.047 12.809 1.00 97.75 207 VAL A O 1
ATOM 1571 N N . GLY A 1 208 ? -7.530 1.162 12.379 1.00 96.62 208 GLY A N 1
ATOM 1572 C CA . GLY A 1 208 ? -6.764 -0.014 11.981 1.00 96.62 208 GLY A CA 1
ATOM 1573 C C . GLY A 1 208 ? -5.260 0.181 11.960 1.00 96.62 208 GLY A C 1
ATOM 1574 O O . GLY A 1 208 ? -4.760 1.298 12.049 1.00 96.62 208 GLY A O 1
ATOM 1575 N N . ASP A 1 209 ? -4.543 -0.930 11.828 1.00 93.94 209 ASP A N 1
ATOM 1576 C CA . ASP A 1 209 ? -3.105 -0.920 11.557 1.00 93.94 209 ASP A CA 1
ATOM 1577 C C . ASP A 1 209 ? -2.858 -0.706 10.046 1.00 93.94 209 ASP A C 1
ATOM 1579 O O . ASP A 1 209 ? -3.795 -0.571 9.252 1.00 93.94 209 ASP A O 1
ATOM 1583 N N . ASP A 1 210 ? -1.591 -0.725 9.632 1.00 92.44 210 ASP A N 1
ATOM 1584 C CA . ASP A 1 210 ? -1.128 -0.669 8.236 1.00 92.44 210 ASP A CA 1
ATOM 1585 C C . ASP A 1 210 ? -1.492 -1.947 7.435 1.00 92.44 210 ASP A C 1
ATOM 1587 O O . ASP A 1 210 ? -0.623 -2.759 7.103 1.00 92.44 210 ASP A O 1
ATOM 1591 N N . THR A 1 211 ? -2.793 -2.146 7.178 1.00 91.75 211 THR A N 1
ATOM 1592 C CA . THR A 1 211 ? -3.411 -3.344 6.563 1.00 91.75 211 THR A CA 1
ATOM 1593 C C . THR A 1 211 ? -4.279 -3.001 5.354 1.00 91.75 211 THR A C 1
ATOM 1595 O O . THR A 1 211 ? -4.740 -1.867 5.212 1.00 91.75 211 THR A O 1
ATOM 1598 N N . ALA A 1 212 ? -4.587 -3.969 4.490 1.00 93.62 212 ALA A N 1
ATOM 1599 C CA . ALA A 1 212 ? -5.389 -3.710 3.293 1.00 93.62 212 ALA A CA 1
ATOM 1600 C C . ALA A 1 212 ? -6.772 -3.122 3.616 1.00 93.62 212 ALA A C 1
ATOM 1602 O O . ALA A 1 212 ? -7.190 -2.177 2.951 1.00 93.62 212 ALA A O 1
ATOM 1603 N N . ALA A 1 213 ? -7.456 -3.609 4.659 1.00 95.56 213 ALA A N 1
ATOM 1604 C CA . ALA A 1 213 ? -8.770 -3.098 5.062 1.00 95.56 213 ALA A CA 1
ATOM 1605 C C . ALA A 1 213 ? -8.728 -1.597 5.392 1.00 95.56 213 ALA A C 1
ATOM 1607 O O . ALA A 1 213 ? -9.516 -0.818 4.855 1.00 95.56 213 ALA A O 1
ATOM 1608 N N . THR A 1 214 ? -7.757 -1.171 6.205 1.00 96.69 214 THR A N 1
ATOM 1609 C CA . THR A 1 214 ? -7.555 0.245 6.551 1.00 96.69 214 THR A CA 1
ATOM 1610 C C . THR A 1 214 ? -7.342 1.099 5.298 1.00 96.69 214 THR A C 1
ATOM 1612 O O . THR A 1 214 ? -7.904 2.188 5.175 1.00 96.69 214 THR A O 1
ATOM 1615 N N . HIS A 1 215 ? -6.581 0.590 4.326 1.00 95.06 215 HIS A N 1
ATOM 1616 C CA . HIS A 1 215 ? -6.315 1.292 3.069 1.00 95.06 215 HIS A CA 1
ATOM 1617 C C . HIS A 1 215 ? -7.525 1.338 2.134 1.00 95.06 215 HIS A C 1
ATOM 1619 O O . HIS A 1 215 ? -7.733 2.355 1.476 1.00 95.06 215 HIS A O 1
ATOM 1625 N N . VAL A 1 216 ? -8.345 0.284 2.087 1.00 94.50 216 VAL A N 1
ATOM 1626 C CA . VAL A 1 216 ? -9.615 0.288 1.345 1.00 94.50 216 VAL A CA 1
ATOM 1627 C C . VAL A 1 216 ? -10.552 1.348 1.919 1.00 94.50 216 VAL A C 1
ATOM 1629 O O . VAL A 1 216 ? -11.078 2.160 1.161 1.00 94.50 216 VAL A O 1
ATOM 1632 N N . ALA A 1 217 ? -10.715 1.402 3.244 1.00 95.56 217 ALA A N 1
ATOM 1633 C CA . ALA A 1 217 ? -11.549 2.410 3.898 1.00 95.56 217 ALA A CA 1
ATOM 1634 C C . ALA A 1 217 ? -11.110 3.837 3.537 1.00 95.56 217 ALA A C 1
ATOM 1636 O O . ALA A 1 217 ? -11.921 4.662 3.109 1.00 95.56 217 ALA A O 1
ATOM 1637 N N . ALA A 1 218 ? -9.808 4.098 3.641 1.00 94.81 218 ALA A N 1
ATOM 1638 C CA . ALA A 1 218 ? -9.222 5.395 3.345 1.00 94.81 218 ALA A CA 1
ATOM 1639 C C . ALA A 1 218 ? -9.317 5.774 1.857 1.00 94.81 218 ALA A C 1
ATOM 1641 O O . ALA A 1 218 ? -9.604 6.924 1.529 1.00 94.81 218 ALA A O 1
ATOM 1642 N N . LEU A 1 219 ? -9.127 4.815 0.944 1.00 92.19 219 LEU A N 1
ATOM 1643 C CA . LEU A 1 219 ? -9.310 5.028 -0.494 1.00 92.19 219 LEU A CA 1
ATOM 1644 C C . LEU A 1 219 ? -10.758 5.403 -0.830 1.00 92.19 219 LEU A C 1
ATOM 1646 O O . LEU A 1 219 ? -10.986 6.275 -1.665 1.00 92.19 219 LEU A O 1
ATOM 1650 N N . LEU A 1 220 ? -11.726 4.776 -0.161 1.00 91.88 220 LEU A N 1
ATOM 1651 C CA . LEU A 1 220 ? -13.151 5.070 -0.322 1.00 91.88 220 LEU A CA 1
ATOM 1652 C C . LEU A 1 220 ? -13.566 6.400 0.326 1.00 91.88 220 LEU A C 1
ATOM 1654 O O . LEU A 1 220 ? -14.689 6.847 0.123 1.00 91.88 220 LEU A O 1
ATOM 1658 N N . GLY A 1 221 ? -12.686 7.054 1.087 1.00 92.50 221 GLY A N 1
ATOM 1659 C CA . GLY A 1 221 ? -12.999 8.301 1.781 1.00 92.50 221 GLY A CA 1
ATOM 1660 C C . GLY A 1 221 ? -13.716 8.105 3.119 1.00 92.50 221 GLY A C 1
ATOM 1661 O O . GLY A 1 221 ? -14.219 9.075 3.683 1.00 92.50 221 GLY A O 1
ATOM 1662 N N . ILE A 1 222 ? -13.755 6.879 3.651 1.00 95.12 222 ILE A N 1
ATOM 1663 C CA . ILE A 1 222 ? -14.264 6.619 5.001 1.00 95.12 222 ILE A CA 1
ATOM 1664 C C . ILE A 1 222 ? -13.294 7.274 6.004 1.00 95.12 222 ILE A C 1
ATOM 1666 O O . ILE A 1 222 ? -12.076 7.077 5.876 1.00 95.12 222 ILE A O 1
ATOM 1670 N N . PRO A 1 223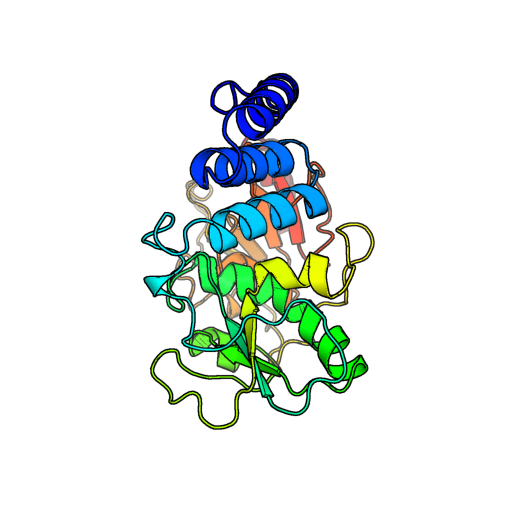 ? -13.785 8.052 6.991 1.00 96.44 223 PRO A N 1
ATOM 1671 C CA . PRO A 1 223 ? -12.963 8.573 8.078 1.00 96.44 223 PRO A CA 1
ATOM 1672 C C . PRO A 1 223 ? -12.176 7.453 8.764 1.00 96.44 223 PRO A C 1
ATOM 1674 O O . PRO A 1 223 ? -12.754 6.535 9.353 1.00 96.44 223 PRO A O 1
ATOM 1677 N N . THR A 1 224 ? -10.851 7.527 8.668 1.00 97.44 224 THR A N 1
ATOM 1678 C CA . THR A 1 224 ? -9.952 6.442 9.066 1.00 97.44 224 THR A CA 1
ATOM 1679 C C . THR A 1 224 ? -8.869 6.954 10.014 1.00 97.44 224 THR A C 1
ATOM 1681 O O . THR A 1 224 ? -8.224 7.966 9.744 1.00 97.44 224 THR A O 1
ATOM 1684 N N . LEU A 1 225 ? -8.641 6.246 11.117 1.00 97.62 225 LEU A N 1
ATOM 1685 C CA . LEU A 1 225 ? -7.484 6.424 11.989 1.00 97.62 225 LEU A CA 1
ATOM 1686 C C . LEU A 1 225 ? -6.548 5.232 11.834 1.00 97.62 225 LEU A C 1
ATOM 1688 O O . LEU A 1 225 ? -6.948 4.090 12.067 1.00 97.62 225 LEU A O 1
ATOM 1692 N N . LEU A 1 226 ? -5.297 5.501 11.488 1.00 96.88 226 LEU A N 1
ATOM 1693 C CA . LEU A 1 226 ? -4.263 4.487 11.404 1.00 96.88 226 LEU A CA 1
ATOM 1694 C C . LEU A 1 226 ? -3.368 4.525 12.644 1.00 96.88 226 LEU A C 1
ATOM 1696 O O . LEU A 1 226 ? -2.809 5.572 12.988 1.00 96.88 226 LEU A O 1
ATOM 1700 N N . LEU A 1 227 ? -3.219 3.369 13.288 1.00 94.94 227 LEU A N 1
ATOM 1701 C CA . LEU A 1 227 ? -2.302 3.146 14.401 1.00 94.94 227 LEU A CA 1
ATOM 1702 C C . LEU A 1 227 ? -0.961 2.675 13.843 1.00 94.94 227 LEU A C 1
ATOM 1704 O O . LEU A 1 227 ? -0.823 1.542 13.376 1.00 94.94 227 LEU A O 1
ATOM 1708 N N . LEU A 1 228 ? 0.026 3.570 13.839 1.00 90.62 228 LEU A N 1
ATOM 1709 C CA . LEU A 1 228 ? 1.311 3.309 13.214 1.00 90.62 228 LEU A CA 1
ATOM 1710 C C . LEU A 1 228 ? 2.379 2.951 14.260 1.00 90.62 228 LEU A C 1
ATOM 1712 O O . LEU A 1 228 ? 2.695 3.787 15.115 1.00 90.62 228 LEU A O 1
ATOM 1716 N N . PRO A 1 229 ? 2.999 1.758 14.177 1.00 85.12 229 PRO A N 1
ATOM 1717 C CA . PRO A 1 229 ? 4.060 1.380 15.099 1.00 85.12 229 PRO A CA 1
ATOM 1718 C C . PRO A 1 229 ? 5.334 2.221 14.880 1.00 85.12 229 PRO A C 1
ATOM 1720 O O . PRO A 1 229 ? 5.523 2.821 13.815 1.00 85.12 229 PRO A O 1
ATOM 1723 N N . PRO A 1 230 ? 6.275 2.229 15.840 1.00 74.38 230 PRO A N 1
ATOM 1724 C CA . PRO A 1 230 ? 7.554 2.930 15.690 1.00 74.38 230 PRO A CA 1
ATOM 1725 C C . PRO A 1 230 ? 8.427 2.396 14.543 1.00 74.38 230 PRO A C 1
ATOM 1727 O O . PRO A 1 230 ? 9.189 3.144 13.941 1.00 74.38 230 PRO A O 1
ATOM 1730 N N . ALA A 1 231 ? 8.315 1.101 14.232 1.00 73.06 231 ALA A N 1
ATOM 1731 C CA . ALA A 1 231 ? 9.081 0.422 13.183 1.00 73.06 231 ALA A CA 1
ATOM 1732 C C . ALA A 1 231 ? 8.349 0.398 11.826 1.00 73.06 231 ALA A C 1
ATOM 1734 O O . ALA A 1 231 ? 8.442 -0.582 11.088 1.00 73.06 231 ALA A O 1
ATOM 1735 N N . ALA A 1 232 ? 7.564 1.436 11.543 1.00 74.88 232 ALA A N 1
ATOM 1736 C CA . ALA A 1 232 ? 6.745 1.519 10.345 1.00 74.88 232 ALA A CA 1
ATOM 1737 C C . ALA A 1 232 ? 7.547 1.620 9.047 1.00 74.88 232 ALA A C 1
ATOM 1739 O O . ALA A 1 232 ? 8.707 2.032 9.028 1.00 74.88 232 ALA A O 1
ATOM 1740 N N . ASP A 1 233 ? 6.877 1.242 7.961 1.00 76.75 233 ASP A N 1
ATOM 1741 C CA . ASP A 1 233 ? 7.405 1.303 6.606 1.00 76.75 233 ASP A CA 1
ATOM 1742 C C . ASP A 1 233 ? 7.765 2.745 6.210 1.00 76.75 233 ASP A C 1
ATOM 1744 O O . ASP A 1 233 ? 7.090 3.705 6.598 1.00 76.75 233 ASP A O 1
ATOM 1748 N N . TRP A 1 234 ? 8.821 2.897 5.410 1.00 74.44 234 TRP A N 1
ATOM 1749 C CA . TRP A 1 234 ? 9.312 4.198 4.957 1.00 74.44 234 TRP A CA 1
ATOM 1750 C C . TRP A 1 234 ? 8.259 4.976 4.164 1.00 74.44 234 TRP A C 1
ATOM 1752 O O . TRP A 1 234 ? 8.308 6.208 4.149 1.00 74.44 234 TRP A O 1
ATOM 1762 N N . LEU A 1 235 ? 7.286 4.278 3.563 1.00 80.69 235 LEU A N 1
ATOM 1763 C CA . LEU A 1 235 ? 6.147 4.878 2.869 1.00 80.69 235 LEU A CA 1
ATOM 1764 C C . LEU A 1 235 ? 5.382 5.877 3.746 1.00 80.69 235 LEU A C 1
ATOM 1766 O O . LEU A 1 235 ? 4.785 6.810 3.227 1.00 80.69 235 LEU A O 1
ATOM 1770 N N . TRP A 1 236 ? 5.397 5.747 5.068 1.00 84.38 236 TRP A N 1
ATOM 1771 C CA . TRP A 1 236 ? 4.688 6.681 5.946 1.00 84.38 236 TRP A CA 1
ATOM 1772 C C . TRP A 1 236 ? 5.499 7.928 6.309 1.00 84.38 236 TRP A C 1
ATOM 1774 O O . TRP A 1 236 ? 4.926 8.954 6.680 1.00 84.38 236 TRP A O 1
ATOM 1784 N N . GLY A 1 237 ? 6.826 7.870 6.175 1.00 77.12 237 GLY A N 1
ATOM 1785 C CA . GLY A 1 237 ? 7.722 8.916 6.657 1.00 77.12 237 GLY A CA 1
ATOM 1786 C C . GLY A 1 237 ? 7.632 9.142 8.180 1.00 77.12 237 GLY A C 1
ATOM 1787 O O . GLY A 1 237 ? 6.959 8.406 8.903 1.00 77.12 237 GLY A O 1
ATOM 1788 N N . PRO A 1 238 ? 8.326 10.165 8.708 1.00 71.88 238 PRO A N 1
ATOM 1789 C CA . PRO A 1 238 ? 8.380 10.421 10.150 1.00 71.88 238 PRO A CA 1
ATOM 1790 C C . PRO A 1 238 ? 7.147 11.161 10.700 1.00 71.88 238 PRO A C 1
ATOM 1792 O O . PRO A 1 238 ? 7.007 11.299 11.914 1.00 71.88 238 PRO A O 1
ATOM 1795 N N . ALA A 1 239 ? 6.282 11.696 9.835 1.00 71.50 239 ALA A N 1
ATOM 1796 C CA . ALA A 1 239 ? 5.196 12.582 10.240 1.00 71.50 239 ALA A CA 1
ATOM 1797 C C . ALA A 1 239 ? 3.970 11.810 10.766 1.00 71.50 239 ALA A C 1
ATOM 1799 O O . ALA A 1 239 ? 3.626 10.732 10.285 1.00 71.50 239 ALA A O 1
ATOM 1800 N N . ARG A 1 240 ? 3.296 12.394 11.761 1.00 88.12 240 ARG A N 1
ATOM 1801 C CA . ARG A 1 240 ? 1.995 11.961 12.299 1.00 88.12 240 ARG A CA 1
ATOM 1802 C C . ARG A 1 240 ? 0.954 13.054 12.025 1.00 88.12 240 ARG A C 1
ATOM 1804 O O . ARG A 1 240 ? 1.324 14.207 11.807 1.00 88.12 240 ARG A O 1
ATOM 1811 N N . GLY A 1 241 ? -0.330 12.715 12.081 1.00 92.25 241 GLY A N 1
ATOM 1812 C CA . GLY A 1 241 ? -1.443 13.608 11.744 1.00 92.25 241 GLY A CA 1
ATOM 1813 C C . GLY A 1 241 ? -2.063 13.271 10.382 1.00 92.25 241 GLY A C 1
ATOM 1814 O O . GLY A 1 241 ? -2.112 12.093 10.031 1.00 92.25 241 GLY A O 1
ATOM 1815 N N . PRO A 1 242 ? -2.566 14.260 9.621 1.00 92.69 242 PRO A N 1
ATOM 1816 C CA . PRO A 1 242 ? -3.170 14.014 8.313 1.00 92.69 242 PRO A CA 1
ATOM 1817 C C . PRO A 1 242 ? -2.229 13.242 7.384 1.00 92.69 242 PRO A C 1
ATOM 1819 O O . PRO A 1 242 ? -1.057 13.594 7.237 1.00 92.69 242 PRO A O 1
ATOM 1822 N N . SER A 1 243 ? -2.742 12.184 6.763 1.00 91.25 243 SER A N 1
ATOM 1823 C CA . SER A 1 243 ? -1.965 11.354 5.851 1.00 91.25 243 SER A CA 1
ATOM 1824 C C . SER A 1 243 ? -1.691 12.084 4.538 1.00 91.25 243 SER A C 1
ATOM 1826 O O . SER A 1 243 ? -2.623 12.630 3.945 1.00 91.25 243 SER A O 1
ATOM 1828 N N . PRO A 1 244 ? -0.450 12.040 4.015 1.00 86.69 244 PRO A N 1
ATOM 1829 C CA . PRO A 1 244 ? -0.194 12.492 2.653 1.00 86.69 244 PRO A CA 1
ATOM 1830 C C . PRO A 1 244 ? -0.851 11.547 1.634 1.00 86.69 244 PRO A C 1
ATOM 1832 O O . PRO A 1 244 ? -1.212 11.967 0.537 1.00 86.69 244 PRO A O 1
ATOM 1835 N N . TRP A 1 245 ? -1.048 10.275 2.000 1.00 90.31 245 TRP A N 1
ATOM 1836 C CA . TRP A 1 245 ? -1.643 9.276 1.126 1.00 90.31 245 TRP A CA 1
ATOM 1837 C C . TRP A 1 245 ? -3.135 9.539 0.959 1.00 90.31 245 TRP A C 1
ATOM 1839 O O . TRP A 1 245 ? -3.578 9.852 -0.140 1.00 90.31 245 TRP A O 1
ATOM 1849 N N . TYR A 1 246 ? -3.938 9.458 2.015 1.00 91.81 246 TYR A N 1
ATOM 1850 C CA . TYR A 1 246 ? -5.396 9.526 1.884 1.00 91.81 246 TYR A CA 1
ATOM 1851 C C . TYR A 1 246 ? -5.969 10.736 2.624 1.00 91.81 246 TYR A C 1
ATOM 1853 O O . TYR A 1 246 ? -5.742 10.852 3.826 1.00 91.81 246 TYR A O 1
ATOM 1861 N N . PRO A 1 247 ? -6.775 11.590 1.963 1.00 91.00 247 PRO A N 1
ATOM 1862 C CA . PRO A 1 247 ? -7.378 12.753 2.617 1.00 91.00 247 PRO A CA 1
ATOM 1863 C C . PRO A 1 247 ? -8.261 12.418 3.828 1.00 91.00 247 PRO A C 1
ATOM 1865 O O . PRO A 1 247 ? -8.393 13.244 4.726 1.00 91.00 247 PRO A O 1
ATOM 1868 N N . SER A 1 248 ? -8.871 11.227 3.863 1.00 93.06 248 SER A N 1
ATOM 1869 C CA . SER A 1 248 ? -9.732 10.784 4.968 1.00 93.06 248 SER A CA 1
ATOM 1870 C C . SER A 1 248 ? -8.987 10.047 6.087 1.00 93.06 248 SER A C 1
ATOM 1872 O O . SER A 1 248 ? -9.638 9.569 7.017 1.00 93.06 248 SER A O 1
ATOM 1874 N N . LEU A 1 249 ? -7.655 9.919 6.004 1.00 95.38 249 LEU A N 1
ATOM 1875 C CA . LEU A 1 249 ? -6.850 9.155 6.956 1.00 95.38 249 LEU A CA 1
ATOM 1876 C C . LEU A 1 249 ? -5.999 10.070 7.841 1.00 95.38 249 LEU A C 1
ATOM 1878 O O . LEU A 1 249 ? -5.225 10.895 7.357 1.00 95.38 249 LEU A O 1
ATOM 1882 N N . GLU A 1 250 ? -6.092 9.861 9.150 1.00 96.38 250 GLU A N 1
ATOM 1883 C CA . GLU A 1 250 ? -5.195 10.428 10.159 1.00 96.38 250 GLU A CA 1
ATOM 1884 C C . GLU A 1 250 ? -4.277 9.324 10.713 1.00 96.38 250 GLU A C 1
ATOM 1886 O O . GLU A 1 250 ? -4.713 8.195 10.925 1.00 96.38 250 GLU A O 1
ATOM 1891 N N . VAL A 1 251 ? -3.005 9.637 10.959 1.00 95.88 251 VAL A N 1
ATOM 1892 C CA . VAL A 1 251 ? -1.990 8.715 11.491 1.00 95.88 251 VAL A CA 1
AT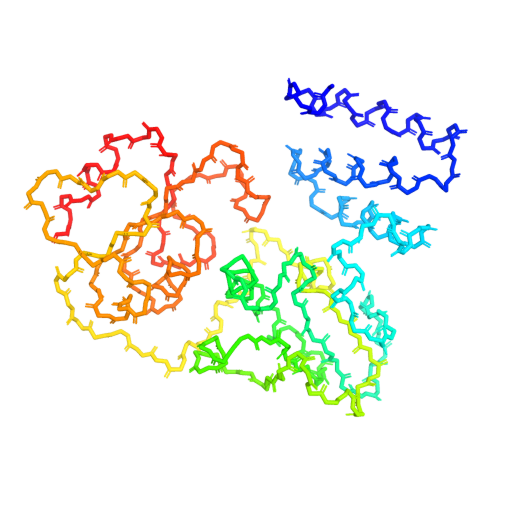OM 1893 C C . VAL A 1 251 ? -1.608 9.126 12.909 1.00 95.88 251 VAL A C 1
ATOM 1895 O O . VAL A 1 251 ? -1.192 10.265 13.132 1.00 95.88 251 VAL A O 1
ATOM 1898 N N . ILE A 1 252 ? -1.660 8.194 13.856 1.00 95.38 252 ILE A N 1
ATOM 1899 C CA . ILE A 1 252 ? -1.116 8.366 15.212 1.00 95.38 252 ILE A CA 1
ATOM 1900 C C . ILE A 1 252 ? -0.154 7.224 15.550 1.00 95.38 252 ILE A C 1
ATOM 1902 O O . ILE A 1 252 ? -0.178 6.178 14.906 1.00 95.38 252 ILE A O 1
ATOM 1906 N N . GLY A 1 253 ? 0.722 7.422 16.532 1.00 91.06 253 GLY A N 1
ATOM 1907 C CA . GLY A 1 253 ? 1.478 6.328 17.141 1.00 91.06 253 GLY A CA 1
ATOM 1908 C C . GLY A 1 253 ? 0.547 5.357 17.870 1.00 91.06 253 GLY A C 1
ATOM 1909 O O . GLY A 1 253 ? -0.456 5.774 18.453 1.00 91.06 253 GLY A O 1
ATOM 1910 N N . GLU A 1 254 ? 0.868 4.064 17.851 1.00 84.19 254 GLU A N 1
ATOM 1911 C CA . GLU A 1 254 ? 0.082 3.035 18.554 1.00 84.19 254 GLU A CA 1
ATOM 1912 C C . GLU A 1 254 ? 0.042 3.251 20.083 1.00 84.19 254 GLU A C 1
ATOM 1914 O O . GLU A 1 254 ? -0.888 2.813 20.759 1.00 84.19 254 GLU A O 1
ATOM 1919 N N . GLU A 1 255 ? 1.017 3.979 20.624 1.00 86.69 255 GLU A N 1
ATOM 1920 C CA . GLU A 1 255 ? 1.124 4.385 22.023 1.00 86.69 255 GLU A CA 1
ATOM 1921 C C . GLU A 1 255 ? 0.235 5.586 22.405 1.00 86.69 255 GLU A C 1
ATOM 1923 O O . GLU A 1 255 ? 0.020 5.851 23.592 1.00 86.69 255 GLU A O 1
ATOM 1928 N N . GLU A 1 256 ? -0.312 6.319 21.431 1.00 89.50 256 GLU A N 1
ATOM 1929 C CA . GLU A 1 256 ? -1.012 7.594 21.643 1.00 89.50 256 GLU A CA 1
ATOM 1930 C C . GLU A 1 256 ? -2.490 7.409 22.045 1.00 89.50 256 GLU A C 1
ATOM 1932 O O . GLU A 1 256 ? -3.415 7.909 21.399 1.00 89.50 256 GLU A O 1
ATOM 1937 N N . SER A 1 257 ? -2.721 6.696 23.151 1.00 87.75 257 SER A N 1
ATOM 1938 C CA . SER A 1 257 ? -4.058 6.310 23.638 1.00 87.75 257 SER A CA 1
ATOM 1939 C C . SER A 1 257 ? -5.036 7.479 23.842 1.00 87.75 257 SER A C 1
ATOM 1941 O O . SER A 1 257 ? -6.224 7.340 23.555 1.00 87.75 257 SER A O 1
ATOM 1943 N N . GLU A 1 258 ? -4.557 8.650 24.271 1.00 91.06 258 GLU A N 1
ATOM 1944 C CA . GLU A 1 258 ? -5.390 9.851 24.426 1.00 91.06 258 GLU A CA 1
ATOM 1945 C C . GLU A 1 258 ? -5.915 10.369 23.081 1.00 91.06 258 GLU A C 1
ATOM 1947 O O . GLU A 1 258 ? -7.084 10.744 22.972 1.00 91.06 258 GLU A O 1
ATOM 1952 N N . LYS A 1 259 ? -5.084 10.340 22.029 1.00 91.75 259 LYS A N 1
ATOM 1953 C CA . LYS A 1 259 ? -5.500 10.738 20.677 1.00 91.75 259 LYS A CA 1
ATOM 1954 C C . LYS A 1 259 ? -6.494 9.746 20.091 1.00 91.75 259 LYS A C 1
ATOM 1956 O O . LYS A 1 259 ? -7.472 10.167 19.477 1.00 91.75 259 LYS A O 1
ATOM 1961 N N . LEU A 1 260 ? -6.280 8.451 20.324 1.00 93.12 260 LEU A N 1
ATOM 1962 C CA . LEU A 1 260 ? -7.240 7.410 19.962 1.00 93.12 260 LEU A CA 1
ATOM 1963 C C . LEU A 1 260 ? -8.594 7.645 20.651 1.00 93.12 260 LEU A C 1
ATOM 1965 O O . LEU A 1 260 ? -9.627 7.643 19.984 1.00 93.12 260 LEU A O 1
ATOM 1969 N N . ALA A 1 261 ? -8.602 7.906 21.960 1.00 91.44 261 ALA A N 1
ATOM 1970 C CA . ALA A 1 261 ? -9.827 8.184 22.710 1.00 91.44 261 ALA A CA 1
ATOM 1971 C C . ALA A 1 261 ? -10.547 9.445 22.201 1.00 91.44 261 ALA A C 1
ATOM 1973 O O . ALA A 1 261 ? -11.761 9.421 21.996 1.00 91.44 261 ALA A O 1
ATOM 1974 N N . ALA A 1 262 ? -9.804 10.524 21.936 1.00 92.44 262 ALA A N 1
ATOM 1975 C CA . ALA A 1 262 ? -10.353 11.751 21.366 1.00 92.44 262 ALA A CA 1
ATOM 1976 C C . ALA A 1 262 ? -10.944 11.523 19.965 1.00 92.44 262 ALA A C 1
ATOM 1978 O O . ALA A 1 262 ? -12.029 12.021 19.663 1.00 92.44 262 ALA A O 1
ATOM 1979 N N . TRP A 1 263 ? -10.268 10.737 19.119 1.00 93.75 263 TRP A N 1
ATOM 1980 C CA . TRP A 1 263 ? -10.767 10.384 17.791 1.00 93.75 263 TRP A CA 1
ATOM 1981 C C . TRP A 1 263 ? -12.070 9.588 17.880 1.00 93.75 263 TRP A C 1
ATOM 1983 O O . TRP A 1 263 ? -13.044 9.946 17.226 1.00 93.75 263 TRP A O 1
ATOM 1993 N N . LEU A 1 264 ? -12.119 8.583 18.757 1.00 91.38 264 LEU A N 1
ATOM 1994 C CA . LEU A 1 264 ? -13.295 7.740 18.988 1.00 91.38 264 LEU A CA 1
ATOM 1995 C C . LEU A 1 264 ? -14.504 8.485 19.559 1.00 91.38 264 LEU A C 1
ATOM 1997 O O . LEU A 1 264 ? -15.610 7.953 19.476 1.00 91.38 264 LEU A O 1
ATOM 2001 N N . GLY A 1 265 ? -14.307 9.665 20.152 1.00 88.38 265 GLY A N 1
ATOM 2002 C CA . GLY A 1 265 ? -15.391 10.553 20.574 1.00 88.38 265 GLY A CA 1
ATOM 2003 C C . GLY A 1 265 ? -16.091 11.265 19.411 1.00 88.38 265 GLY A C 1
ATOM 2004 O O . GLY A 1 265 ? -17.146 11.859 19.617 1.00 88.38 265 GLY A O 1
ATOM 2005 N N . ARG A 1 266 ? -15.518 11.212 18.199 1.00 85.19 266 ARG A N 1
ATOM 2006 C CA . ARG A 1 266 ? -16.115 11.735 16.958 1.00 85.19 266 ARG A CA 1
ATOM 2007 C C . ARG A 1 266 ? -16.984 10.700 16.226 1.00 85.19 266 ARG A C 1
ATOM 2009 O O . ARG A 1 266 ? -17.684 11.087 15.294 1.00 85.19 266 ARG A O 1
ATOM 2016 N N . CYS A 1 267 ? -16.897 9.425 16.620 1.00 81.25 267 CYS A N 1
ATOM 2017 C CA . CYS A 1 267 ? -17.608 8.285 16.030 1.00 81.25 267 CYS A CA 1
ATOM 2018 C C . CYS A 1 267 ? -18.871 7.948 16.817 1.00 81.25 267 CYS A C 1
ATOM 2020 O O . CYS A 1 267 ? -19.928 7.795 16.171 1.00 81.25 267 CYS A O 1
#

Foldseek 3Di:
DLVVLPLVVLLVVLVVVCVVDPLALVSLQSNLSSCLSVLNNLSSVVSNVSSCVSDVCPCVQQNVQDDPAAADQLDDDDPWEEEEEARPDDLPDFVVLLLCQQQCLLVVLCVVSVHHYEYAHDPVSVQWADHHYDHSPDDPPGHHHYYYSSCSCVSSVADLVGGRARHQTPDAADAADAEAEAAPDDDPPPHDHHDDLVCLSRHQEYEHESTNSQSSCQSNLRQYEYAYEPPHGSQQPPDFAQGSRGNNYGYDHNPPVVVVVVVVVVD

pLDDT: mean 85.34, std 11.18, range [42.44, 97.81]